Protein AF-A0A6I3A2J7-F1 (afdb_monomer_lite)

Secondary structure (DSSP, 8-state):
-HHHHHHHHHHTT--EEEEEESS--HHHHHHHHHHHHHHHHH-TT-EEEEEE--SSTT-TT-HHHHHHHHHHHHHTT-SEEEE--STTHHHHHHHHHHHT-EEB-SS-TTGGG-SSS--SEEEE--HHHHHHHHHHHHHTTSS-TT------TT---STT-SSEEEESS--HHHHHHHHHHHHHHHTTTTHHHHHHHHHHHH--

Radius of gyration: 16.99 Å; chains: 1; bounding box: 43×40×45 Å

Foldseek 3Di:
DLLLVLQVCVVVVHQEEEEEDAALALVVLLVQLVSPVNNCVSPVPHDYYYDHQHPDPPRLQNLVSSVVVLVVCVVVPHQAYESLGDNNQPVSQVVCVVVVHAYEDNADLCQLVDPVGHHQKYQHHDPVQVVVQQVVCVVVVNDDPPDDDDAFLVAQGTPSGHGGMDGSDDDPVSVVSRVVVSVCRVVCVCVVVSVVSSCVSPVD

Structure (mmCIF, N/CA/C/O backbone):
data_AF-A0A6I3A2J7-F1
#
_entry.id   AF-A0A6I3A2J7-F1
#
loop_
_atom_site.group_PDB
_atom_site.id
_atom_site.type_symbol
_atom_site.label_atom_id
_atom_site.label_alt_id
_atom_site.label_comp_id
_atom_site.label_asym_id
_atom_site.label_entity_id
_atom_site.label_seq_id
_atom_site.pdbx_PDB_ins_code
_atom_site.Cartn_x
_atom_site.Cartn_y
_atom_site.Cartn_z
_atom_site.occupancy
_atom_site.B_iso_or_equiv
_atom_site.auth_seq_id
_atom_site.auth_comp_id
_atom_site.auth_asym_id
_atom_site.auth_atom_id
_atom_site.pdbx_PDB_model_num
ATOM 1 N N . ALA A 1 1 ? 2.437 3.321 2.648 1.00 95.56 1 ALA A N 1
ATOM 2 C CA . ALA A 1 1 ? 1.113 2.665 2.666 1.00 95.56 1 ALA A CA 1
ATOM 3 C C . ALA A 1 1 ? 0.669 2.382 4.098 1.00 95.56 1 ALA A C 1
ATOM 5 O O . ALA A 1 1 ? -0.247 3.048 4.546 1.00 95.56 1 ALA A O 1
ATOM 6 N N . GLY A 1 2 ? 1.375 1.526 4.851 1.00 98.12 2 GLY A N 1
ATOM 7 C CA . GLY A 1 2 ? 0.988 1.168 6.225 1.00 98.12 2 GLY A CA 1
ATOM 8 C C . GLY A 1 2 ? 0.706 2.349 7.155 1.00 98.12 2 GLY A C 1
ATOM 9 O O . GLY A 1 2 ? -0.343 2.388 7.783 1.00 98.12 2 GLY A O 1
ATOM 10 N N . TYR A 1 3 ? 1.585 3.357 7.173 1.00 98.56 3 TYR A N 1
ATOM 11 C CA . TYR A 1 3 ? 1.392 4.555 8.002 1.00 98.56 3 TYR A CA 1
ATOM 12 C C . TYR A 1 3 ? 0.084 5.294 7.683 1.00 98.56 3 TYR A C 1
ATOM 14 O O . TYR A 1 3 ? -0.689 5.598 8.585 1.00 98.56 3 TYR A O 1
ATOM 22 N N . ALA A 1 4 ? -0.216 5.491 6.394 1.00 98.62 4 ALA A N 1
ATOM 23 C CA . ALA A 1 4 ? -1.482 6.068 5.945 1.00 98.62 4 ALA A CA 1
ATOM 24 C C . ALA A 1 4 ? -2.683 5.226 6.401 1.00 98.62 4 ALA A C 1
ATOM 26 O O . ALA A 1 4 ? -3.661 5.771 6.904 1.00 98.62 4 ALA A O 1
ATOM 27 N N . THR A 1 5 ? -2.595 3.897 6.288 1.00 98.81 5 THR A N 1
ATOM 28 C CA . THR A 1 5 ? -3.648 2.991 6.763 1.00 98.81 5 THR A CA 1
ATO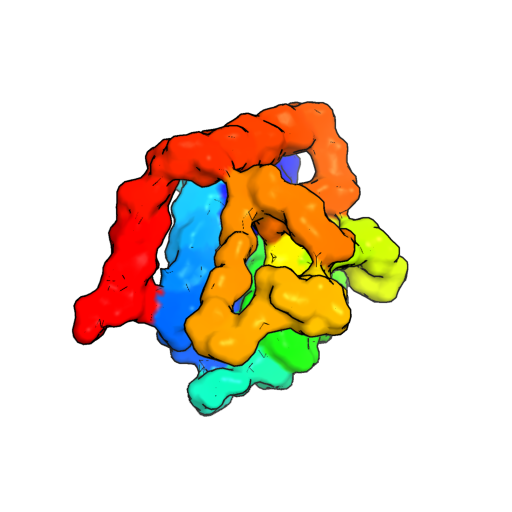M 29 C C . THR A 1 5 ? -3.866 3.113 8.269 1.00 98.81 5 THR A C 1
ATOM 31 O O . THR A 1 5 ? -5.012 3.149 8.702 1.00 98.81 5 THR A O 1
ATOM 34 N N . GLY A 1 6 ? -2.799 3.225 9.065 1.00 98.75 6 GLY A N 1
ATOM 35 C CA . GLY A 1 6 ? -2.908 3.411 10.513 1.00 98.75 6 GLY A CA 1
ATOM 36 C C . GLY A 1 6 ? -3.590 4.723 10.898 1.00 98.75 6 GLY A C 1
ATOM 37 O O . GLY A 1 6 ? -4.424 4.722 11.800 1.00 98.75 6 GLY A O 1
ATOM 38 N N . LEU A 1 7 ? -3.312 5.817 10.179 1.00 98.75 7 LEU A N 1
ATOM 39 C CA . LEU A 1 7 ? -4.019 7.090 10.371 1.00 98.75 7 LEU A CA 1
ATOM 40 C C . LEU A 1 7 ? -5.522 6.950 10.083 1.00 98.75 7 LEU A C 1
ATOM 42 O O . LEU A 1 7 ? -6.341 7.339 10.911 1.00 98.75 7 LEU A O 1
ATOM 46 N N . LEU A 1 8 ? -5.885 6.342 8.949 1.00 98.81 8 LEU A N 1
ATOM 47 C CA . LEU A 1 8 ? -7.290 6.165 8.567 1.00 98.81 8 LEU A CA 1
ATOM 48 C C . LEU A 1 8 ? -8.045 5.215 9.507 1.00 98.81 8 LEU A C 1
ATOM 50 O O . LEU A 1 8 ? -9.186 5.485 9.872 1.00 98.81 8 LEU A O 1
ATOM 54 N N . LEU A 1 9 ? -7.410 4.121 9.935 1.00 98.75 9 LEU A N 1
ATOM 55 C CA . LEU A 1 9 ? -7.987 3.180 10.898 1.00 98.75 9 LEU A CA 1
ATOM 56 C C . LEU A 1 9 ? -8.244 3.841 12.252 1.00 98.75 9 LEU A C 1
ATOM 58 O O . LEU A 1 9 ? -9.327 3.676 12.818 1.00 98.75 9 LEU A O 1
ATOM 62 N N . LYS A 1 10 ? -7.283 4.638 12.732 1.00 98.25 10 LYS A N 1
ATOM 63 C CA . LYS A 1 10 ? -7.414 5.399 13.976 1.00 98.25 10 LYS A CA 1
ATOM 64 C C . LYS A 1 10 ? -8.634 6.320 13.944 1.00 98.25 10 LYS A C 1
ATOM 66 O O . LYS A 1 10 ? -9.408 6.323 14.899 1.00 98.25 10 LYS A O 1
ATOM 71 N N . ASP A 1 11 ? -8.832 7.047 12.848 1.00 97.69 11 ASP A N 1
ATOM 72 C CA . ASP A 1 11 ? -9.983 7.945 12.682 1.00 97.69 11 ASP A CA 1
ATOM 73 C C . ASP A 1 11 ? -11.307 7.176 12.549 1.00 97.69 11 ASP A C 1
ATOM 75 O O . ASP A 1 11 ? -12.347 7.632 13.027 1.00 97.69 11 ASP A O 1
ATOM 79 N N . ALA A 1 12 ? -11.266 5.975 11.966 1.00 97.69 12 ALA A N 1
ATOM 80 C CA . ALA A 1 12 ? -12.407 5.066 11.879 1.00 97.69 12 ALA A CA 1
ATOM 81 C C . ALA A 1 12 ? -12.713 4.321 13.196 1.00 97.69 12 ALA A C 1
ATOM 83 O O . ALA A 1 12 ? -13.695 3.580 13.260 1.00 97.69 12 ALA A O 1
ATOM 84 N N . GLY A 1 13 ? -11.890 4.479 14.240 1.00 98.06 13 GLY A N 1
ATOM 85 C CA . GLY A 1 13 ? -12.035 3.746 15.501 1.00 98.06 13 GLY A CA 1
ATOM 86 C C . GLY A 1 13 ? -11.846 2.231 15.353 1.00 98.06 13 GLY A C 1
ATOM 87 O O . GLY A 1 13 ? -12.428 1.462 16.118 1.00 98.06 13 GLY A O 1
ATOM 88 N N . ASN A 1 14 ? -11.064 1.800 14.361 1.00 98.56 14 ASN A N 1
ATOM 89 C CA . ASN A 1 14 ? -10.725 0.401 14.107 1.00 98.56 14 ASN A CA 1
ATOM 90 C C . ASN A 1 14 ? -9.200 0.223 14.212 1.00 98.56 14 ASN A C 1
ATOM 92 O O . ASN A 1 14 ? -8.442 1.183 14.106 1.00 98.56 14 ASN A O 1
ATOM 96 N N . ASN A 1 15 ? -8.735 -0.999 14.437 1.00 98.62 15 ASN A N 1
ATOM 97 C CA . ASN A 1 15 ? -7.316 -1.319 14.561 1.00 98.62 15 ASN A CA 1
ATOM 98 C C . ASN A 1 15 ? -6.897 -2.550 13.748 1.00 98.62 15 ASN A C 1
ATOM 100 O O . ASN A 1 15 ? -5.771 -3.007 13.894 1.00 98.62 15 ASN A O 1
ATOM 104 N N . LYS A 1 16 ? -7.763 -3.095 12.889 1.00 98.88 16 LYS A N 1
ATOM 105 C CA . LYS A 1 16 ? -7.496 -4.335 12.153 1.00 98.88 16 LYS A CA 1
ATOM 106 C C . LYS A 1 16 ? -7.226 -4.076 10.678 1.00 98.88 16 LYS A C 1
ATOM 108 O O . LYS A 1 16 ? -8.075 -3.512 9.982 1.00 98.88 16 LYS A O 1
ATOM 113 N N . ALA A 1 17 ? -6.087 -4.560 10.192 1.00 98.88 17 ALA A N 1
ATOM 114 C CA . ALA A 1 17 ? -5.715 -4.521 8.784 1.00 98.88 17 ALA A CA 1
ATOM 115 C C . ALA A 1 17 ? -5.336 -5.911 8.261 1.00 98.88 17 ALA A C 1
ATOM 117 O O . ALA A 1 17 ? -4.625 -6.665 8.928 1.00 98.88 17 ALA A O 1
ATOM 118 N N . THR A 1 18 ? -5.748 -6.217 7.033 1.00 98.88 18 THR A N 1
ATOM 119 C CA . THR A 1 18 ? -5.351 -7.445 6.338 1.00 98.88 18 THR A CA 1
ATOM 120 C C . THR A 1 18 ? -4.656 -7.120 5.023 1.00 98.88 18 THR A C 1
ATOM 122 O O . THR A 1 18 ? -5.176 -6.375 4.197 1.00 98.88 18 THR A O 1
ATOM 125 N N . PHE A 1 19 ? -3.487 -7.711 4.811 1.00 98.81 19 PHE A N 1
ATOM 126 C CA . PHE A 1 19 ? -2.761 -7.697 3.550 1.00 98.81 19 PHE A CA 1
ATOM 127 C C . PHE A 1 19 ? -3.075 -8.981 2.783 1.00 98.81 19 PHE A C 1
ATOM 129 O O . PHE A 1 19 ? -2.826 -10.082 3.276 1.00 98.81 19 PHE A O 1
ATOM 136 N N . LEU A 1 20 ? -3.617 -8.847 1.577 1.00 98.69 20 LEU A N 1
ATOM 137 C CA . LEU A 1 20 ? -3.873 -9.969 0.681 1.00 98.69 20 LEU A CA 1
ATOM 138 C C . LEU A 1 20 ? -2.752 -10.023 -0.345 1.00 98.69 20 LEU A C 1
ATOM 140 O O . LEU A 1 20 ? -2.644 -9.135 -1.188 1.00 98.69 20 LEU A O 1
ATOM 144 N N . GLY A 1 21 ? -1.916 -11.049 -0.242 1.00 97.81 21 GLY A N 1
ATOM 145 C CA . GLY A 1 21 ? -0.858 -11.320 -1.206 1.00 97.81 21 GLY A CA 1
ATOM 146 C C . GLY A 1 21 ? -1.136 -12.584 -2.003 1.00 97.81 21 GLY A C 1
ATOM 147 O O . GLY A 1 21 ? -2.060 -13.345 -1.695 1.00 97.81 21 GLY A O 1
ATOM 148 N N . CYS A 1 22 ? -0.329 -12.837 -3.025 1.00 95.38 22 CYS A N 1
ATOM 149 C CA . CYS A 1 22 ? -0.445 -14.065 -3.788 1.00 95.38 22 CYS A CA 1
ATOM 150 C C . CYS A 1 22 ? 0.135 -15.245 -3.014 1.00 95.38 22 CYS A C 1
ATOM 152 O O . CYS A 1 22 ? -0.555 -16.254 -2.880 1.00 95.38 22 CYS A O 1
ATOM 154 N N . CYS A 1 23 ? 1.394 -15.172 -2.554 1.00 94.50 23 CYS A N 1
ATOM 155 C CA . CYS A 1 23 ? 2.171 -16.403 -2.398 1.00 94.50 23 CYS A CA 1
ATOM 156 C C . CYS A 1 23 ? 3.268 -16.410 -1.321 1.00 94.50 23 CYS A C 1
ATOM 158 O O . CYS A 1 23 ? 3.874 -17.467 -1.150 1.00 94.50 23 CYS A O 1
ATOM 160 N N . ASP A 1 24 ? 3.476 -15.316 -0.582 1.00 93.94 24 ASP A N 1
ATOM 161 C CA . ASP A 1 24 ? 4.586 -15.080 0.367 1.00 93.94 24 ASP A CA 1
ATOM 162 C C . ASP A 1 24 ? 5.963 -15.044 -0.322 1.00 93.94 24 ASP A C 1
ATOM 164 O O . ASP A 1 24 ? 6.967 -15.542 0.188 1.00 93.94 24 ASP A O 1
ATOM 168 N N . LEU A 1 25 ? 6.014 -14.457 -1.522 1.00 95.25 25 LEU A N 1
ATOM 169 C CA . LEU A 1 25 ? 7.273 -14.234 -2.237 1.00 95.25 25 LEU A CA 1
ATOM 170 C C . LEU A 1 25 ? 8.131 -13.195 -1.505 1.00 95.25 25 LEU A C 1
ATOM 172 O O . LEU A 1 25 ? 7.613 -12.313 -0.827 1.00 95.25 25 LEU A O 1
ATOM 176 N N . ASN A 1 26 ? 9.451 -13.226 -1.705 1.00 96.50 26 ASN A N 1
ATOM 177 C CA . ASN A 1 26 ? 10.377 -12.330 -0.998 1.00 96.50 26 ASN A CA 1
ATOM 178 C C . ASN A 1 26 ? 9.998 -10.839 -1.107 1.00 96.50 26 ASN A C 1
ATOM 180 O O . ASN A 1 26 ? 10.058 -10.116 -0.117 1.00 96.50 26 ASN A O 1
ATOM 184 N N . PHE A 1 27 ? 9.553 -10.374 -2.278 1.00 93.06 27 PHE A N 1
ATOM 185 C CA . PHE A 1 27 ? 9.112 -8.983 -2.436 1.00 93.06 27 PHE A CA 1
ATOM 186 C C . PHE A 1 27 ? 7.762 -8.701 -1.766 1.00 93.06 27 PHE A C 1
ATOM 188 O O . PHE A 1 27 ? 7.555 -7.596 -1.270 1.00 93.06 27 PHE A O 1
ATOM 195 N N . GLU A 1 28 ? 6.856 -9.684 -1.697 1.00 95.38 28 GLU A N 1
ATOM 196 C CA . GLU A 1 28 ? 5.626 -9.552 -0.911 1.00 95.38 28 GLU A CA 1
ATOM 197 C C . GLU A 1 28 ? 5.964 -9.453 0.572 1.00 95.38 28 GLU A C 1
ATOM 199 O O . GLU A 1 28 ? 5.403 -8.615 1.266 1.00 95.38 28 GLU A O 1
ATOM 204 N N . LYS A 1 29 ? 6.925 -10.256 1.039 1.00 97.31 29 LYS A N 1
ATOM 205 C CA . LYS A 1 29 ? 7.426 -10.240 2.412 1.00 97.31 29 LYS A CA 1
ATOM 206 C C . LYS A 1 29 ? 8.034 -8.915 2.806 1.00 97.31 29 LYS A C 1
ATOM 208 O O . LYS A 1 29 ? 7.665 -8.353 3.834 1.00 97.31 29 LYS A O 1
ATOM 213 N N . GLU A 1 30 ? 8.907 -8.377 1.964 1.00 97.19 30 GLU A N 1
ATOM 214 C CA . GLU A 1 30 ? 9.414 -7.017 2.133 1.00 97.19 30 GLU A CA 1
ATOM 215 C C . GLU A 1 30 ? 8.262 -6.000 2.210 1.00 97.19 30 GLU A C 1
ATOM 217 O O . GLU A 1 30 ? 8.252 -5.145 3.101 1.00 97.19 30 GLU A O 1
ATOM 222 N N . ALA A 1 31 ? 7.262 -6.121 1.330 1.00 96.12 31 ALA A N 1
ATOM 223 C CA . ALA A 1 31 ? 6.124 -5.211 1.278 1.00 96.12 31 ALA A CA 1
ATOM 224 C C . ALA A 1 31 ? 5.220 -5.299 2.518 1.00 96.12 31 ALA A C 1
ATOM 226 O O . ALA A 1 31 ? 4.924 -4.261 3.114 1.00 96.12 31 ALA A O 1
ATOM 227 N N . TYR A 1 32 ? 4.788 -6.493 2.937 1.00 97.88 32 TYR A N 1
ATOM 228 C CA . TYR A 1 32 ? 3.853 -6.644 4.053 1.00 97.88 32 TYR A CA 1
ATOM 229 C C . TYR A 1 32 ? 4.509 -6.368 5.408 1.00 97.88 32 TYR A C 1
ATOM 231 O O . TYR A 1 32 ? 3.860 -5.795 6.279 1.00 97.88 32 TYR A O 1
ATOM 239 N N . LEU A 1 33 ? 5.801 -6.677 5.580 1.00 98.38 33 LEU A N 1
ATOM 240 C CA . LEU A 1 33 ? 6.538 -6.319 6.798 1.00 98.38 33 LEU A CA 1
ATOM 241 C C . LEU A 1 33 ? 6.749 -4.804 6.891 1.00 98.38 33 LEU A C 1
ATOM 243 O O . LEU A 1 33 ? 6.559 -4.210 7.951 1.00 98.38 33 LEU A O 1
ATOM 247 N N . SER A 1 34 ? 7.081 -4.152 5.772 1.00 97.69 34 SER A N 1
ATOM 248 C CA . SER A 1 34 ? 7.194 -2.685 5.721 1.00 97.69 34 SER A CA 1
ATOM 249 C C . SER A 1 34 ? 5.840 -2.008 5.933 1.00 97.69 34 SER A C 1
ATOM 251 O O . SER A 1 34 ? 5.748 -0.948 6.559 1.00 97.69 34 SER A O 1
ATOM 253 N N . PHE A 1 35 ? 4.768 -2.619 5.424 1.00 98.44 35 PHE A N 1
ATOM 254 C CA . PHE A 1 35 ? 3.405 -2.176 5.672 1.00 98.44 35 PHE A CA 1
ATOM 255 C C . PHE A 1 35 ? 3.055 -2.283 7.159 1.00 98.44 35 PHE A C 1
ATOM 257 O O . PHE A 1 35 ? 2.601 -1.296 7.731 1.00 98.44 35 PHE A O 1
ATOM 264 N N . GLU A 1 36 ? 3.312 -3.424 7.797 1.00 98.62 36 GLU A N 1
ATOM 265 C CA . GLU A 1 36 ? 3.066 -3.619 9.228 1.00 98.62 36 GLU A CA 1
ATOM 266 C C . GLU A 1 36 ? 3.860 -2.626 10.088 1.00 98.62 36 GLU A C 1
ATOM 268 O O . GLU A 1 36 ? 3.294 -2.011 10.995 1.00 98.62 36 GLU A O 1
ATOM 273 N N . LEU A 1 37 ? 5.142 -2.408 9.772 1.00 98.44 37 LEU A N 1
ATOM 274 C CA . LEU A 1 37 ? 5.984 -1.419 10.449 1.00 98.44 37 LEU A CA 1
ATOM 275 C C . LEU A 1 37 ? 5.352 -0.021 10.393 1.00 98.44 37 LEU A C 1
ATOM 277 O O . LEU A 1 37 ? 5.181 0.632 11.422 1.00 98.44 37 LEU A O 1
ATOM 281 N N . GLY A 1 38 ? 4.963 0.428 9.195 1.00 98.25 38 GLY A N 1
ATOM 282 C CA . GLY A 1 38 ? 4.320 1.728 9.017 1.00 98.25 38 GLY A CA 1
ATOM 283 C C . GLY A 1 38 ? 2.966 1.819 9.724 1.00 98.25 38 GLY A C 1
ATOM 284 O O . GLY A 1 38 ? 2.680 2.828 10.363 1.00 98.25 38 GLY A O 1
ATOM 285 N N . LEU A 1 39 ? 2.151 0.765 9.635 1.00 98.69 39 LEU A N 1
ATOM 286 C CA . LEU A 1 39 ? 0.847 0.668 10.292 1.00 98.69 39 LEU A CA 1
ATOM 287 C C . LEU A 1 39 ? 0.983 0.871 11.802 1.00 98.69 39 LEU A C 1
ATOM 289 O O . LEU A 1 39 ? 0.319 1.740 12.366 1.00 98.69 39 LEU A O 1
ATOM 293 N N . LYS A 1 40 ? 1.901 0.135 12.434 1.00 98.62 40 LYS A N 1
ATOM 294 C CA . LYS A 1 40 ? 2.144 0.208 13.879 1.00 98.62 40 LYS A CA 1
ATOM 295 C C . LYS A 1 40 ? 2.814 1.507 14.320 1.00 98.62 40 LYS A C 1
ATOM 297 O O . LYS A 1 40 ? 2.621 1.933 15.454 1.00 98.62 40 LYS A O 1
ATOM 302 N N . ALA A 1 41 ? 3.550 2.177 13.435 1.00 98.19 41 ALA A N 1
ATOM 303 C CA . ALA A 1 41 ? 4.095 3.500 13.727 1.00 98.19 41 ALA A CA 1
ATOM 304 C C . ALA A 1 41 ? 3.000 4.582 13.858 1.00 98.19 41 ALA A C 1
ATOM 306 O O . ALA A 1 41 ? 3.156 5.508 14.652 1.00 98.19 41 ALA A O 1
ATOM 307 N N . ALA A 1 42 ? 1.889 4.470 13.119 1.00 98.31 42 ALA A N 1
ATOM 308 C CA . ALA A 1 42 ? 0.741 5.380 13.240 1.00 98.31 42 ALA A CA 1
ATOM 309 C C . ALA A 1 42 ? -0.300 4.910 14.277 1.00 98.31 42 ALA A C 1
ATOM 311 O O . ALA A 1 42 ? -0.945 5.740 14.926 1.00 98.31 42 ALA A O 1
ATOM 312 N N . LEU A 1 43 ? -0.453 3.592 14.438 1.00 98.56 43 LEU A N 1
ATOM 313 C CA . LEU A 1 43 ? -1.431 2.946 15.313 1.00 98.56 43 LEU A CA 1
ATOM 314 C C . LEU A 1 43 ? -0.782 1.759 16.061 1.00 98.56 43 LEU A C 1
ATOM 316 O O . LEU A 1 43 ? -0.811 0.632 15.566 1.00 98.56 43 LEU A O 1
ATOM 320 N N . PRO A 1 44 ? -0.160 1.987 17.236 1.00 98.38 44 PRO A N 1
ATOM 321 C CA . PRO A 1 44 ? 0.671 0.981 17.913 1.00 98.38 44 PRO A CA 1
ATOM 322 C C . PRO A 1 44 ? -0.033 -0.324 18.307 1.00 98.38 44 PRO A C 1
ATOM 324 O O . PRO A 1 44 ? 0.619 -1.363 18.405 1.00 98.38 44 PRO A O 1
ATOM 327 N N . ASP A 1 45 ? -1.343 -0.280 18.541 1.00 98.19 45 ASP A N 1
ATOM 328 C CA . ASP A 1 45 ? -2.192 -1.420 18.898 1.00 98.19 45 ASP A CA 1
ATOM 329 C C . ASP A 1 45 ? -2.869 -2.075 17.681 1.00 98.19 45 ASP A C 1
ATOM 331 O O . ASP A 1 45 ? -3.804 -2.864 17.843 1.00 98.19 45 ASP A O 1
ATOM 335 N N . ALA A 1 46 ? -2.409 -1.765 16.465 1.00 98.62 46 ALA A N 1
ATOM 336 C CA . ALA A 1 46 ? -2.935 -2.368 15.252 1.00 98.62 46 ALA A CA 1
ATOM 337 C C . ALA A 1 46 ? -2.711 -3.892 15.211 1.00 98.62 46 ALA A C 1
ATOM 339 O O . ALA A 1 46 ? -1.588 -4.391 15.354 1.00 98.62 46 ALA A O 1
ATOM 340 N N . GLU A 1 47 ? -3.788 -4.626 14.937 1.00 98.69 47 GLU A N 1
ATOM 341 C CA . GLU A 1 47 ? -3.776 -6.034 14.561 1.00 98.69 47 GLU A CA 1
ATOM 342 C C . GLU A 1 47 ? -3.538 -6.147 13.051 1.00 98.69 47 GLU A C 1
ATOM 344 O O . GLU A 1 47 ? -4.269 -5.575 12.238 1.00 98.69 47 GLU A O 1
ATOM 349 N N . PHE A 1 48 ? -2.518 -6.912 12.672 1.00 98.75 48 PHE A N 1
ATOM 350 C CA . PHE A 1 48 ? -2.127 -7.113 11.284 1.00 98.75 48 PHE A CA 1
ATOM 351 C C . PHE A 1 48 ? -2.178 -8.595 10.912 1.00 98.75 48 PHE A C 1
ATOM 353 O O . PHE A 1 48 ? -1.722 -9.447 11.679 1.00 98.75 48 PHE A O 1
ATOM 360 N N . SER A 1 49 ? -2.695 -8.904 9.724 1.00 98.56 49 SER A N 1
ATOM 361 C CA . SER A 1 49 ? -2.623 -10.243 9.141 1.00 98.56 49 SER A CA 1
ATOM 362 C C . SER A 1 49 ? -2.201 -10.206 7.675 1.00 98.56 49 SER A C 1
ATOM 364 O O . SER A 1 49 ? -2.618 -9.337 6.914 1.00 98.56 49 SER A O 1
ATOM 366 N N . TYR A 1 50 ? -1.398 -11.189 7.272 1.00 98.50 50 TYR A N 1
ATOM 367 C CA . TYR A 1 50 ? -1.131 -11.511 5.872 1.00 98.50 50 TYR A CA 1
ATOM 368 C C . TYR A 1 50 ? -1.910 -12.771 5.496 1.00 98.50 50 TYR A C 1
ATOM 370 O O . TYR A 1 50 ? -1.892 -13.752 6.244 1.00 98.50 50 TYR A O 1
ATOM 378 N N . VAL A 1 51 ? -2.571 -12.763 4.338 1.00 98.31 51 VAL A N 1
ATOM 379 C CA . VAL A 1 51 ? -3.256 -13.940 3.797 1.00 98.31 51 VAL A CA 1
ATOM 380 C C . VAL A 1 51 ? -2.761 -14.217 2.384 1.00 98.31 51 VAL A C 1
ATOM 382 O O . VAL A 1 51 ? -2.845 -13.363 1.501 1.00 98.31 51 VAL A O 1
ATOM 385 N N . LYS A 1 52 ? -2.271 -15.443 2.183 1.00 97.75 52 LYS A N 1
ATOM 386 C CA . LYS A 1 52 ? -1.923 -15.999 0.877 1.00 97.75 52 LYS A CA 1
ATOM 387 C C . LYS A 1 52 ? -3.202 -16.336 0.108 1.00 97.75 52 LYS A C 1
ATOM 389 O O . LYS A 1 52 ? -4.028 -17.090 0.617 1.00 97.75 52 LYS A O 1
ATOM 394 N N . THR A 1 53 ? -3.347 -15.817 -1.107 1.00 98.25 53 THR A N 1
ATOM 395 C CA . THR A 1 53 ? -4.567 -15.984 -1.922 1.00 98.25 53 THR A CA 1
ATOM 396 C C . THR A 1 53 ? -4.358 -16.794 -3.203 1.00 98.25 53 THR A C 1
ATOM 398 O O . THR A 1 53 ? -5.319 -17.338 -3.742 1.00 98.25 53 THR A O 1
ATOM 401 N N . GLY A 1 54 ? -3.124 -16.914 -3.688 1.00 96.88 54 GLY A N 1
ATOM 402 C CA . GLY A 1 54 ? -2.767 -17.633 -4.907 1.00 96.88 54 GLY A CA 1
ATOM 403 C C . GLY A 1 54 ? -2.814 -19.153 -4.742 1.00 96.88 54 GLY A C 1
ATOM 404 O O . GLY A 1 54 ? -2.464 -19.692 -3.688 1.00 96.88 54 GLY A O 1
ATOM 405 N N . SER A 1 55 ? -3.223 -19.854 -5.803 1.00 95.56 55 SER A N 1
ATOM 406 C CA . SER A 1 55 ? -3.267 -21.326 -5.844 1.00 95.56 55 SER A CA 1
ATOM 407 C C . SER A 1 55 ? -1.900 -21.957 -6.135 1.00 95.56 55 SER A C 1
ATOM 409 O O . SER A 1 55 ? -1.673 -23.131 -5.840 1.00 95.56 55 SER A O 1
ATOM 411 N N . TYR A 1 56 ? -0.988 -21.183 -6.720 1.00 92.31 56 TYR A N 1
ATOM 412 C CA . TYR A 1 56 ? 0.395 -21.537 -7.039 1.00 92.31 56 TYR A CA 1
ATOM 413 C C . TYR A 1 56 ? 1.268 -20.274 -6.988 1.00 92.31 56 TYR A C 1
ATOM 415 O O . TYR A 1 56 ? 0.759 -19.169 -6.807 1.00 92.31 56 TYR A O 1
ATOM 423 N N . ASP A 1 57 ? 2.587 -20.421 -7.101 1.00 91.56 57 ASP A N 1
ATOM 424 C CA . ASP A 1 57 ? 3.502 -19.279 -7.031 1.00 91.56 57 ASP A CA 1
ATOM 425 C C . ASP A 1 57 ? 3.249 -18.283 -8.173 1.00 91.56 57 ASP A C 1
ATOM 427 O O . ASP A 1 57 ? 3.054 -18.675 -9.323 1.00 91.56 57 ASP A O 1
ATOM 431 N N . TYR A 1 58 ? 3.294 -16.990 -7.849 1.00 92.81 58 TYR A N 1
ATOM 432 C CA . TYR A 1 58 ? 2.978 -15.863 -8.735 1.00 92.81 58 TYR A CA 1
ATOM 433 C C . TYR A 1 58 ? 1.515 -15.782 -9.218 1.00 92.81 58 TYR A C 1
ATOM 435 O O . TYR A 1 58 ? 1.223 -15.029 -10.146 1.00 92.81 58 TYR A O 1
ATOM 443 N N . ASP A 1 59 ? 0.579 -16.491 -8.583 1.00 96.94 59 ASP A N 1
ATOM 444 C CA . ASP A 1 59 ? -0.856 -16.418 -8.892 1.00 96.94 59 ASP A CA 1
ATOM 445 C C . ASP A 1 59 ? -1.532 -15.180 -8.270 1.00 96.94 59 ASP A C 1
ATOM 447 O O . ASP A 1 59 ? -2.335 -15.267 -7.339 1.00 96.94 59 ASP A O 1
ATOM 451 N N . PHE A 1 60 ? -1.171 -13.997 -8.769 1.00 96.88 60 PHE A N 1
ATOM 452 C CA . PHE A 1 60 ? -1.729 -12.704 -8.347 1.00 96.88 60 PHE A CA 1
ATOM 453 C C . PHE A 1 60 ? -3.168 -12.457 -8.838 1.00 96.88 60 PHE A C 1
ATOM 455 O O . PHE A 1 60 ? -3.787 -11.458 -8.455 1.00 96.88 60 PHE A O 1
ATOM 462 N N . ASP A 1 61 ? -3.698 -13.355 -9.671 1.00 98.06 61 ASP A N 1
ATOM 463 C CA . ASP A 1 61 ? -4.961 -13.185 -10.395 1.00 98.06 61 ASP A CA 1
ATOM 464 C C . ASP A 1 61 ? -6.090 -14.065 -9.829 1.00 98.06 61 ASP A C 1
ATOM 466 O O . ASP A 1 61 ? -7.226 -14.012 -10.318 1.00 98.06 61 ASP A O 1
ATOM 470 N N . ASN A 1 62 ? -5.817 -14.842 -8.771 1.00 98.19 62 ASN A N 1
ATOM 471 C CA . ASN A 1 62 ? -6.791 -15.727 -8.133 1.00 98.19 62 ASN A CA 1
ATOM 472 C C . ASN A 1 62 ? -7.908 -14.966 -7.406 1.00 98.19 62 ASN A C 1
ATOM 474 O O . ASN A 1 62 ? -7.939 -14.840 -6.181 1.00 98.19 62 ASN A O 1
ATOM 478 N N . THR A 1 63 ? -8.884 -14.502 -8.178 1.00 98.31 63 THR A N 1
ATOM 479 C CA . THR A 1 63 ? -10.030 -13.739 -7.675 1.00 98.31 63 THR A CA 1
ATOM 480 C C . THR A 1 63 ? -10.867 -14.553 -6.686 1.00 98.31 63 THR A C 1
ATOM 482 O O . THR A 1 63 ? -11.376 -13.997 -5.715 1.00 98.31 63 THR A O 1
ATOM 485 N N . ALA A 1 64 ? -10.989 -15.870 -6.885 1.00 98.19 64 ALA A N 1
ATOM 486 C CA . ALA A 1 64 ? -11.743 -16.738 -5.982 1.00 98.19 64 ALA A CA 1
ATOM 487 C C . ALA A 1 64 ? -11.074 -16.827 -4.602 1.00 98.19 64 ALA A C 1
ATOM 489 O O . ALA A 1 64 ? -11.723 -16.547 -3.593 1.00 98.19 64 ALA A O 1
ATOM 490 N N . GLY A 1 65 ? -9.770 -17.130 -4.565 1.00 98.12 65 GLY A N 1
ATOM 491 C CA . GLY A 1 65 ? -9.001 -17.186 -3.318 1.00 98.12 65 GLY A CA 1
ATOM 492 C C . GLY A 1 65 ? -8.943 -15.834 -2.606 1.00 98.12 65 GLY A C 1
ATOM 493 O O . GLY A 1 65 ? -9.145 -15.755 -1.394 1.00 98.12 65 GLY A O 1
ATOM 494 N N . ALA A 1 66 ? -8.759 -14.747 -3.358 1.00 98.62 6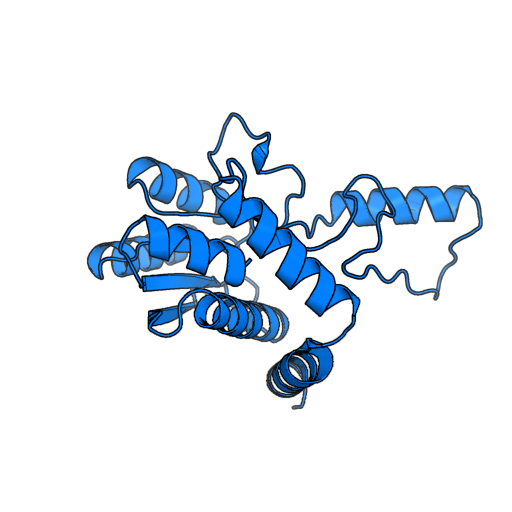6 ALA A N 1
ATOM 495 C CA . ALA A 1 66 ? -8.772 -13.399 -2.799 1.00 98.62 66 ALA A CA 1
ATOM 496 C C . ALA A 1 66 ? -10.145 -13.018 -2.219 1.00 98.62 66 ALA A C 1
ATOM 498 O O . ALA A 1 66 ? -10.214 -12.404 -1.155 1.00 98.62 66 ALA A O 1
ATOM 499 N N . THR A 1 67 ? -11.241 -13.419 -2.871 1.00 98.75 67 THR A N 1
ATOM 500 C CA . THR A 1 67 ? -12.609 -13.159 -2.393 1.00 98.75 67 THR A CA 1
ATOM 501 C C . THR A 1 67 ? -12.909 -13.932 -1.111 1.00 98.75 67 THR A C 1
ATOM 503 O O . THR A 1 67 ? -13.523 -13.392 -0.190 1.00 98.75 67 THR A O 1
ATOM 506 N N . GLU A 1 68 ? -12.472 -15.189 -1.018 1.00 98.56 68 GLU A N 1
ATOM 507 C CA . GLU A 1 68 ? -12.600 -15.986 0.205 1.00 98.56 68 GLU A CA 1
ATOM 508 C C . GLU A 1 68 ? -11.834 -15.339 1.368 1.00 98.56 68 GLU A C 1
ATOM 510 O O . GLU A 1 68 ? -12.412 -15.097 2.432 1.00 98.56 68 GLU A O 1
ATOM 515 N N . ALA A 1 69 ? -10.570 -14.973 1.137 1.00 98.62 69 ALA A N 1
ATOM 516 C CA . ALA A 1 69 ? -9.731 -14.304 2.128 1.00 98.62 69 ALA A CA 1
ATOM 517 C C . ALA A 1 69 ? -10.320 -12.959 2.581 1.00 98.62 69 ALA A C 1
ATOM 519 O O . ALA A 1 69 ? -10.366 -12.669 3.779 1.00 98.62 69 ALA A O 1
ATOM 520 N N . TYR A 1 70 ? -10.829 -12.161 1.639 1.00 98.81 70 TYR A N 1
ATOM 521 C CA . TYR A 1 70 ? -11.510 -10.904 1.931 1.00 98.81 70 TYR A CA 1
ATOM 522 C C . TYR A 1 70 ? -12.739 -11.115 2.824 1.00 98.81 70 TYR A C 1
ATOM 524 O O . TYR A 1 70 ? -12.891 -10.443 3.845 1.00 98.81 70 TYR A O 1
ATOM 532 N N . ASN A 1 71 ? -13.604 -12.075 2.487 1.00 98.75 71 ASN A N 1
ATOM 533 C CA . ASN A 1 71 ? -14.809 -12.352 3.270 1.00 98.75 71 ASN A CA 1
ATOM 534 C C . ASN A 1 71 ? -14.479 -12.839 4.686 1.00 98.75 71 ASN A C 1
ATOM 536 O O . ASN A 1 71 ? -15.164 -12.454 5.637 1.00 98.75 71 ASN A O 1
ATOM 540 N N . ALA A 1 72 ? -13.418 -13.633 4.844 1.00 98.69 72 ALA A N 1
ATOM 541 C CA . ALA A 1 72 ? -12.926 -14.043 6.155 1.00 98.69 72 ALA A CA 1
ATOM 542 C C . ALA A 1 72 ? -12.412 -12.845 6.975 1.00 98.69 72 ALA A C 1
ATOM 544 O O . ALA A 1 72 ? -12.774 -12.702 8.144 1.00 98.69 72 ALA A O 1
ATOM 545 N N . ALA A 1 73 ? -11.634 -11.946 6.361 1.00 98.56 73 ALA A N 1
ATOM 546 C CA . ALA A 1 73 ? -11.154 -10.725 7.011 1.00 98.56 73 ALA A CA 1
ATOM 547 C C . ALA A 1 73 ? -12.315 -9.803 7.424 1.00 98.56 73 ALA A C 1
ATOM 549 O O . ALA A 1 73 ? -12.363 -9.324 8.561 1.00 98.56 73 ALA A O 1
ATOM 550 N N . LYS A 1 74 ? -13.309 -9.624 6.545 1.00 98.62 74 LYS A N 1
ATOM 551 C CA . LYS A 1 74 ? -14.537 -8.881 6.850 1.00 98.62 74 LYS A CA 1
ATOM 552 C C . LYS A 1 74 ? -15.288 -9.487 8.032 1.00 98.62 74 LYS A C 1
ATOM 554 O O . LYS A 1 74 ? -15.651 -8.765 8.957 1.00 98.62 74 LYS A O 1
ATOM 559 N N . ALA A 1 75 ? -15.483 -10.805 8.043 1.00 98.56 75 ALA A N 1
ATOM 560 C CA . ALA A 1 75 ? -16.136 -11.498 9.154 1.00 98.56 75 ALA A CA 1
ATOM 561 C C . ALA A 1 75 ? -15.371 -11.344 10.485 1.00 98.56 75 ALA A C 1
ATOM 563 O O . ALA A 1 75 ? -15.989 -11.349 11.549 1.00 98.56 75 ALA A O 1
ATOM 564 N N . ALA A 1 76 ? -14.048 -11.157 10.435 1.00 98.12 76 ALA A N 1
ATOM 565 C CA . ALA A 1 76 ? -13.199 -10.872 11.594 1.00 98.12 76 ALA A CA 1
ATOM 566 C C . ALA A 1 76 ? -13.192 -9.387 12.033 1.00 98.12 76 ALA A C 1
ATOM 568 O O . ALA A 1 76 ? -12.542 -9.044 13.031 1.00 98.12 76 ALA A O 1
ATOM 569 N N . GLY A 1 77 ? -13.921 -8.519 11.320 1.00 98.38 77 GLY A N 1
ATOM 570 C CA . GLY A 1 77 ? -14.080 -7.097 11.634 1.00 98.38 77 GLY A CA 1
ATOM 571 C C . GLY A 1 77 ? -12.956 -6.201 11.114 1.00 98.38 77 GLY A C 1
ATOM 572 O O . GLY A 1 77 ? -12.667 -5.178 11.738 1.00 98.38 77 GLY A O 1
ATOM 573 N N . VAL A 1 78 ? -12.293 -6.585 10.016 1.00 98.75 78 VAL A N 1
ATOM 574 C CA . VAL A 1 78 ? -11.218 -5.779 9.421 1.00 98.75 78 VAL A CA 1
ATOM 575 C C . VAL A 1 78 ? -11.711 -4.371 9.061 1.00 98.75 78 VAL A C 1
ATOM 577 O O . VAL A 1 78 ? -12.800 -4.211 8.511 1.00 98.75 78 VAL A O 1
ATOM 580 N N . GLY A 1 79 ? -10.917 -3.347 9.377 1.00 98.69 79 GLY A N 1
ATOM 581 C CA . GLY A 1 79 ? -11.197 -1.964 8.982 1.00 98.69 79 GLY A CA 1
ATOM 582 C C . GLY A 1 79 ? -10.504 -1.558 7.682 1.00 98.69 79 GLY A C 1
ATOM 583 O O . GLY A 1 79 ? -10.967 -0.644 7.005 1.00 98.69 79 GLY A O 1
ATOM 584 N N . ALA A 1 80 ? -9.414 -2.243 7.320 1.00 98.88 80 ALA A N 1
ATOM 585 C CA . ALA A 1 80 ? -8.657 -1.982 6.102 1.00 98.88 80 ALA A CA 1
ATOM 586 C C . ALA A 1 80 ? -8.162 -3.267 5.431 1.00 98.88 80 ALA A C 1
ATOM 588 O O . ALA A 1 80 ? -7.616 -4.154 6.089 1.00 98.88 80 ALA A O 1
ATOM 589 N N . VAL A 1 81 ? -8.272 -3.338 4.108 1.00 98.81 81 VAL A N 1
ATOM 590 C CA . VAL A 1 81 ? -7.685 -4.414 3.307 1.00 98.81 81 VAL A CA 1
ATOM 591 C C . VAL A 1 81 ? -6.721 -3.815 2.295 1.00 98.81 81 VAL A C 1
ATOM 593 O O . VAL A 1 81 ? -7.097 -2.933 1.530 1.00 98.81 81 VAL A O 1
ATOM 596 N N . TYR A 1 82 ? -5.486 -4.314 2.269 1.00 98.69 82 TYR A N 1
ATOM 597 C CA . TYR A 1 82 ? -4.537 -4.037 1.197 1.00 98.69 82 TYR A CA 1
ATOM 598 C C . TYR A 1 82 ? -4.514 -5.217 0.213 1.00 98.69 82 TYR A C 1
ATOM 600 O O . TYR A 1 82 ? -3.844 -6.217 0.482 1.00 98.69 82 TYR A O 1
ATOM 608 N N . PRO A 1 83 ? -5.227 -5.128 -0.924 1.00 98.06 83 PRO A N 1
ATOM 609 C CA . PRO A 1 83 ? -5.098 -6.093 -2.010 1.00 98.06 83 PRO A CA 1
ATOM 610 C C . PRO A 1 83 ? -3.801 -5.854 -2.798 1.00 98.06 83 PRO A C 1
ATOM 612 O O . PRO A 1 83 ? -3.777 -5.086 -3.755 1.00 98.06 83 PRO A O 1
ATOM 615 N N . TYR A 1 84 ? -2.706 -6.513 -2.423 1.00 97.44 84 TYR A N 1
ATOM 616 C CA . TYR A 1 84 ? -1.458 -6.490 -3.193 1.00 97.44 84 TYR A CA 1
ATOM 617 C C . TYR A 1 84 ? -1.495 -7.576 -4.275 1.00 97.44 84 TYR A C 1
ATOM 619 O O . TYR A 1 84 ? -0.830 -8.611 -4.194 1.00 97.44 84 TYR A O 1
ATOM 627 N N . LEU A 1 85 ? -2.371 -7.352 -5.253 1.00 97.25 85 LEU A N 1
ATOM 628 C CA . LEU A 1 85 ? -2.792 -8.330 -6.252 1.00 97.25 85 LEU A CA 1
ATOM 629 C C . LEU A 1 85 ? -2.705 -7.757 -7.673 1.00 97.25 85 LEU A C 1
ATOM 631 O O . LEU A 1 85 ? -2.567 -6.549 -7.864 1.00 97.25 85 LEU A O 1
ATOM 635 N N . GLY A 1 86 ? -2.775 -8.649 -8.660 1.00 94.81 86 GLY A N 1
ATOM 636 C CA . GLY A 1 86 ? -2.795 -8.335 -10.087 1.00 94.81 86 GLY A CA 1
ATOM 637 C C . GLY A 1 86 ? -4.234 -8.204 -10.574 1.00 94.81 86 GLY A C 1
ATOM 638 O O . GLY A 1 86 ? -4.973 -7.330 -10.132 1.00 94.81 86 GLY A O 1
ATOM 639 N N . GLY A 1 87 ? -4.673 -9.114 -11.437 1.00 94.44 87 GLY A N 1
ATOM 640 C CA . GLY A 1 87 ? -6.043 -9.190 -11.947 1.00 94.44 87 GLY A CA 1
ATOM 641 C C . GLY A 1 87 ? -7.110 -9.396 -10.867 1.00 94.44 87 GLY A C 1
ATOM 642 O O . GLY A 1 87 ? -8.266 -9.043 -11.084 1.00 94.44 87 GLY A O 1
ATOM 643 N N . ALA A 1 88 ? -6.741 -9.897 -9.683 1.00 97.88 88 ALA A N 1
ATOM 644 C CA . ALA A 1 88 ? -7.654 -9.992 -8.544 1.00 97.88 88 ALA A CA 1
ATOM 645 C C . ALA A 1 88 ? -7.817 -8.668 -7.766 1.00 97.88 88 ALA A C 1
ATOM 647 O O . ALA A 1 88 ? -8.679 -8.594 -6.893 1.00 97.88 88 ALA A O 1
ATOM 648 N N . LEU A 1 89 ? -7.038 -7.619 -8.066 1.00 97.62 89 LEU A N 1
ATOM 649 C CA . LEU A 1 89 ? -7.092 -6.327 -7.370 1.00 97.62 89 LEU A CA 1
ATOM 650 C C . LEU A 1 89 ? -8.483 -5.686 -7.433 1.00 97.62 89 LEU A C 1
ATOM 652 O O . LEU A 1 89 ? -9.095 -5.421 -6.398 1.00 97.62 89 LEU A O 1
ATOM 656 N N . GLU A 1 90 ? -8.976 -5.421 -8.644 1.00 97.25 90 GLU A N 1
ATOM 657 C CA . GLU A 1 90 ? -10.198 -4.639 -8.843 1.00 97.25 90 GLU A CA 1
ATOM 658 C C . GLU A 1 90 ? -11.438 -5.289 -8.213 1.00 97.25 90 GLU A C 1
ATOM 660 O O . GLU A 1 90 ? -12.159 -4.581 -7.507 1.00 97.25 90 GLU A O 1
ATOM 665 N N . PRO A 1 91 ? -11.680 -6.612 -8.355 1.00 98.12 91 PRO A N 1
ATOM 666 C CA . PRO A 1 91 ? -12.783 -7.270 -7.658 1.00 98.12 91 PRO A CA 1
ATOM 667 C C . PRO A 1 91 ? -12.754 -7.067 -6.138 1.00 98.12 91 PRO A C 1
ATOM 669 O O . PRO A 1 91 ? -13.793 -6.823 -5.526 1.00 98.12 91 PRO A O 1
ATOM 672 N N . ILE A 1 92 ? -11.574 -7.116 -5.509 1.00 98.69 92 ILE A N 1
ATOM 673 C CA . ILE A 1 92 ? -11.463 -6.912 -4.058 1.00 98.69 92 ILE A CA 1
ATOM 674 C C . ILE A 1 92 ? -11.680 -5.450 -3.675 1.00 98.69 92 ILE A C 1
ATOM 676 O O . ILE A 1 92 ? -12.323 -5.173 -2.662 1.00 98.69 92 ILE A O 1
ATOM 680 N N . VAL A 1 93 ? -11.205 -4.505 -4.487 1.00 98.56 93 VAL A N 1
ATOM 681 C CA . VAL A 1 93 ? -11.484 -3.076 -4.284 1.00 98.56 93 VAL A CA 1
ATOM 682 C C . VAL A 1 93 ? -12.986 -2.799 -4.388 1.00 98.56 93 VAL A C 1
ATOM 684 O O . VAL A 1 93 ? -13.525 -2.078 -3.552 1.00 98.56 93 VAL A O 1
ATOM 687 N N . GLN A 1 94 ? -13.691 -3.422 -5.338 1.00 98.44 94 GLN A N 1
ATOM 688 C CA . GLN A 1 94 ? -15.150 -3.309 -5.460 1.00 98.44 94 GLN A CA 1
ATOM 689 C C . GLN A 1 94 ? -15.875 -3.821 -4.211 1.00 98.44 94 GLN A C 1
ATOM 691 O O . GLN A 1 94 ? -16.790 -3.155 -3.722 1.00 98.44 94 GLN A O 1
ATOM 696 N N . LEU A 1 95 ? -15.452 -4.967 -3.664 1.00 98.69 95 LEU A N 1
ATOM 697 C CA . LEU A 1 95 ? -15.998 -5.486 -2.407 1.00 98.69 95 LEU A CA 1
ATOM 698 C C . LEU A 1 95 ? -15.729 -4.521 -1.244 1.00 98.69 95 LEU A C 1
ATOM 700 O O . LEU A 1 95 ? -16.662 -4.136 -0.542 1.00 98.69 95 LEU A O 1
ATOM 704 N N . ALA A 1 96 ? -14.490 -4.042 -1.101 1.00 98.69 96 ALA A N 1
ATOM 705 C CA . ALA A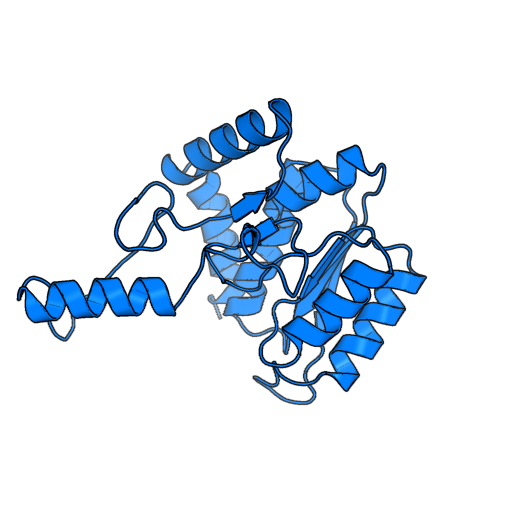 1 96 ? -14.120 -3.064 -0.078 1.00 98.69 96 ALA A CA 1
ATOM 706 C C . ALA A 1 96 ? -14.941 -1.771 -0.170 1.00 98.69 96 ALA A C 1
ATOM 708 O O . ALA A 1 96 ? -15.434 -1.284 0.845 1.00 98.69 96 ALA A O 1
ATOM 709 N N . ASN A 1 97 ? -15.168 -1.256 -1.381 1.00 98.56 97 ASN A N 1
ATOM 710 C CA . ASN A 1 97 ? -16.015 -0.088 -1.621 1.00 98.56 97 ASN A CA 1
ATOM 711 C C . ASN A 1 97 ? -17.475 -0.328 -1.222 1.00 98.56 97 ASN A C 1
ATOM 713 O O . ASN A 1 97 ? -18.101 0.568 -0.655 1.00 98.56 97 ASN A O 1
ATOM 717 N N . ALA A 1 98 ? -18.018 -1.514 -1.511 1.00 98.31 98 ALA A N 1
ATOM 718 C CA . ALA A 1 98 ? -19.386 -1.875 -1.147 1.00 98.31 98 ALA A CA 1
ATOM 719 C C . ALA A 1 98 ? -19.567 -2.025 0.372 1.00 98.31 98 ALA A C 1
ATOM 721 O O . ALA A 1 98 ? -20.612 -1.653 0.906 1.00 98.31 9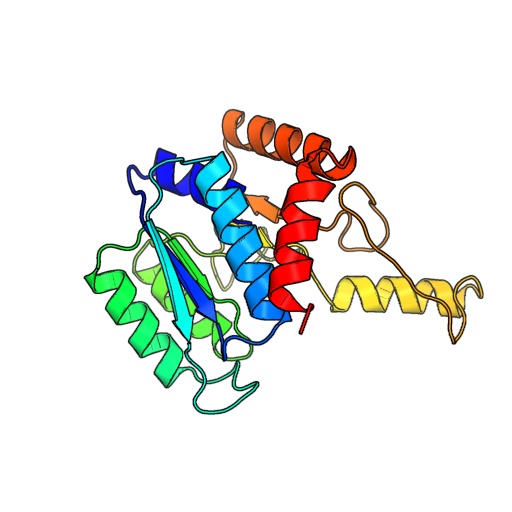8 ALA A O 1
ATOM 722 N N . ASP A 1 99 ? -18.548 -2.539 1.060 1.00 98.44 99 ASP A N 1
ATOM 723 C CA . ASP A 1 99 ? -18.567 -2.784 2.504 1.00 98.44 99 ASP A CA 1
ATOM 724 C C . ASP A 1 99 ? -18.058 -1.586 3.338 1.00 98.44 99 ASP A C 1
ATOM 726 O O . ASP A 1 99 ? -18.109 -1.628 4.567 1.00 98.44 99 ASP A O 1
ATOM 730 N N . GLY A 1 100 ? -17.579 -0.512 2.698 1.00 98.00 100 GLY A N 1
ATOM 731 C CA . GLY A 1 100 ? -17.025 0.662 3.385 1.00 98.00 100 GLY A CA 1
ATOM 732 C C . GLY A 1 100 ? -15.708 0.384 4.119 1.00 98.00 100 GLY A C 1
ATOM 733 O O . GLY A 1 100 ? -15.416 1.030 5.123 1.00 98.00 100 GLY A O 1
ATOM 734 N N . ILE A 1 101 ? -14.934 -0.594 3.644 1.00 98.81 101 ILE A N 1
ATOM 735 C CA . ILE A 1 101 ? -13.630 -0.976 4.193 1.00 98.81 101 ILE A CA 1
ATOM 736 C C . ILE A 1 101 ? -12.533 -0.187 3.478 1.00 98.81 101 ILE A C 1
ATOM 738 O O . ILE A 1 101 ? -12.521 -0.117 2.248 1.00 98.81 101 ILE A O 1
ATOM 742 N N . ILE A 1 102 ? -11.588 0.356 4.253 1.00 98.88 102 ILE A N 1
ATOM 743 C CA . ILE A 1 102 ? -10.463 1.138 3.730 1.00 98.88 102 ILE A CA 1
ATOM 744 C C . ILE A 1 102 ? -9.648 0.273 2.764 1.00 98.88 102 ILE A C 1
ATOM 746 O O . ILE A 1 102 ? -9.246 -0.842 3.108 1.00 98.88 102 ILE A O 1
ATOM 750 N N . THR A 1 103 ? -9.364 0.790 1.572 1.00 98.56 103 THR A N 1
ATOM 751 C CA . THR A 1 103 ? -8.597 0.074 0.546 1.00 98.56 103 THR A CA 1
ATOM 752 C C . THR A 1 103 ? -7.617 0.977 -0.194 1.00 98.56 103 THR A C 1
ATOM 754 O O . THR A 1 103 ? -7.640 2.206 -0.088 1.00 98.56 103 THR A O 1
ATOM 757 N N . MET A 1 104 ? -6.695 0.358 -0.926 1.00 98.25 104 MET A N 1
ATOM 758 C CA . MET A 1 104 ? -5.589 1.047 -1.580 1.00 98.25 104 MET A CA 1
ATOM 759 C C . MET A 1 104 ? -5.158 0.369 -2.872 1.00 98.25 104 MET A C 1
ATOM 761 O O . MET A 1 104 ? -5.392 -0.823 -3.066 1.00 98.25 104 MET A O 1
ATOM 765 N N . SER A 1 105 ? -4.537 1.142 -3.764 1.00 96.69 105 SER A N 1
ATOM 766 C CA . SER A 1 105 ? -3.989 0.598 -5.006 1.00 96.69 105 SER A CA 1
ATOM 767 C C . SER A 1 105 ? -2.761 -0.277 -4.739 1.00 96.69 105 SER A C 1
ATOM 769 O O . SER A 1 105 ? -2.036 -0.064 -3.771 1.00 96.69 105 SER A O 1
ATOM 771 N N . ALA A 1 106 ? -2.486 -1.233 -5.630 1.00 93.31 106 ALA A N 1
ATOM 772 C CA . ALA A 1 106 ? -1.265 -2.046 -5.579 1.00 93.31 106 ALA A CA 1
ATOM 773 C C . ALA A 1 106 ? -0.020 -1.336 -6.153 1.00 93.31 106 ALA A C 1
ATOM 775 O O . ALA A 1 106 ? 1.088 -1.858 -6.053 1.00 93.31 106 ALA A O 1
ATOM 776 N N . GLY A 1 107 ? -0.181 -0.150 -6.753 1.00 91.50 107 GLY A N 1
ATOM 777 C CA . GLY A 1 107 ? 0.937 0.573 -7.367 1.00 91.50 107 GLY A CA 1
ATOM 778 C C . GLY A 1 107 ? 0.571 1.771 -8.245 1.00 91.50 107 GLY A C 1
ATOM 779 O O . GLY A 1 107 ? 1.454 2.557 -8.568 1.00 91.50 107 GLY A O 1
ATOM 780 N N . SER A 1 108 ? -0.701 1.964 -8.614 1.00 91.25 108 SER A N 1
ATOM 781 C CA . SER A 1 108 ? -1.071 3.113 -9.450 1.00 91.25 108 SER A CA 1
ATOM 782 C C . SER A 1 108 ? -0.853 4.443 -8.724 1.00 91.25 108 SER A C 1
ATOM 784 O O . SER A 1 108 ? -1.442 4.684 -7.661 1.00 91.25 108 SER A O 1
ATOM 786 N N . SER A 1 109 ? -0.074 5.332 -9.349 1.00 88.94 109 SER A N 1
ATOM 787 C CA . SER A 1 109 ? 0.210 6.686 -8.854 1.00 88.94 109 SER A CA 1
ATOM 788 C C . SER A 1 109 ? -0.995 7.629 -8.934 1.00 88.94 109 SER A C 1
ATOM 790 O O . SER A 1 109 ? -1.031 8.636 -8.226 1.00 88.94 109 SER A O 1
ATOM 792 N N . LYS A 1 110 ? -1.997 7.275 -9.746 1.00 91.44 110 LYS A N 1
ATOM 793 C CA . LYS A 1 110 ? -3.207 8.066 -10.026 1.00 91.44 110 LYS A CA 1
ATOM 794 C C . LYS A 1 110 ? -4.469 7.471 -9.414 1.00 91.44 110 LYS A C 1
ATOM 796 O O . LYS A 1 110 ? -5.572 7.872 -9.767 1.00 91.44 110 LYS A O 1
ATOM 801 N N . ALA A 1 111 ? -4.342 6.515 -8.494 1.00 94.62 111 ALA A N 1
ATOM 802 C CA . ALA A 1 111 ? -5.505 5.816 -7.948 1.00 94.62 111 ALA A CA 1
ATOM 803 C C . ALA A 1 111 ? -6.537 6.763 -7.302 1.00 94.62 111 ALA A C 1
ATOM 805 O O . ALA A 1 111 ? -7.734 6.519 -7.408 1.00 94.62 111 ALA A O 1
ATOM 806 N N . CYS A 1 112 ? -6.094 7.879 -6.714 1.00 95.44 112 CYS A N 1
ATOM 807 C CA . CYS A 1 112 ? -6.984 8.894 -6.140 1.00 95.44 112 CYS A CA 1
ATOM 808 C C . CYS A 1 112 ? -7.817 9.669 -7.175 1.00 95.44 112 CYS A C 1
ATOM 810 O O . CYS A 1 112 ? -8.803 10.300 -6.809 1.00 95.44 112 CYS A O 1
ATOM 812 N N . GLU A 1 113 ? -7.428 9.634 -8.450 1.00 94.38 113 GLU A N 1
ATOM 813 C CA . GLU A 1 113 ? -8.146 10.270 -9.561 1.00 94.38 113 GLU A CA 1
ATOM 814 C C . GLU A 1 113 ? -9.176 9.322 -10.198 1.00 94.38 113 GLU A C 1
ATOM 816 O O . GLU A 1 113 ? -9.938 9.738 -11.072 1.00 94.38 113 GLU A O 1
ATOM 821 N N . SER A 1 114 ? -9.198 8.047 -9.790 1.00 92.88 114 SER A N 1
ATOM 822 C CA . SER A 1 114 ? -10.088 7.047 -10.376 1.00 92.88 114 SER A CA 1
ATOM 823 C C . SER A 1 114 ? -11.556 7.366 -10.098 1.00 92.88 114 SER A C 1
ATOM 825 O O . SER A 1 114 ? -11.952 7.661 -8.970 1.00 92.88 114 SER A O 1
ATOM 827 N N . THR A 1 115 ? -12.380 7.276 -11.143 1.00 90.69 115 THR A N 1
ATOM 828 C CA . THR A 1 115 ? -13.841 7.414 -11.051 1.00 90.69 115 THR A CA 1
ATOM 829 C C . THR A 1 115 ? -14.564 6.073 -11.000 1.00 90.69 115 THR A C 1
ATOM 831 O O . THR A 1 115 ? -15.726 6.030 -10.600 1.00 90.69 115 THR A O 1
ATOM 834 N N . ASP A 1 116 ? -13.888 4.993 -11.397 1.00 90.56 116 ASP A N 1
ATOM 835 C CA . ASP A 1 116 ? -14.482 3.657 -11.514 1.00 90.56 116 ASP A CA 1
ATOM 836 C C . ASP A 1 116 ? -14.376 2.876 -10.201 1.00 90.56 116 ASP A C 1
ATOM 838 O O . ASP A 1 116 ? -15.291 2.144 -9.824 1.00 90.56 116 ASP A O 1
ATOM 842 N N . LEU A 1 117 ? -13.269 3.069 -9.480 1.00 95.19 117 LEU A N 1
ATOM 843 C CA . LEU A 1 117 ? -12.989 2.452 -8.188 1.00 95.19 117 LEU A CA 1
ATOM 844 C C . LEU A 1 117 ? -12.567 3.525 -7.196 1.00 95.19 117 LEU A C 1
ATOM 846 O O . LEU A 1 117 ? -11.771 4.404 -7.523 1.00 95.19 117 LEU A O 1
ATOM 850 N N . LYS A 1 118 ? -13.072 3.435 -5.968 1.00 97.12 118 LYS A N 1
ATOM 851 C CA . LYS A 1 118 ? -12.691 4.353 -4.899 1.00 97.12 118 LYS A CA 1
ATOM 852 C C . LYS A 1 118 ? -11.517 3.773 -4.129 1.00 97.12 118 LYS A C 1
ATOM 854 O O . LYS A 1 118 ? -11.592 2.665 -3.608 1.00 97.12 118 LYS A O 1
ATOM 859 N N . TYR A 1 119 ? -10.455 4.553 -4.030 1.00 98.19 119 TYR A N 1
ATOM 860 C CA . TYR A 1 119 ? -9.299 4.239 -3.206 1.00 98.19 119 TYR A CA 1
ATOM 861 C C . TYR A 1 119 ? -9.186 5.274 -2.095 1.00 98.19 119 TYR A C 1
ATOM 863 O O . TYR A 1 119 ? -9.360 6.469 -2.338 1.00 98.19 119 TYR A O 1
ATOM 871 N N . ASP A 1 120 ? -8.863 4.824 -0.888 1.00 98.44 120 ASP A N 1
ATOM 872 C CA . ASP A 1 120 ? -8.571 5.722 0.231 1.00 98.44 120 ASP A CA 1
ATOM 873 C C . ASP A 1 120 ? -7.095 6.127 0.235 1.00 98.44 120 ASP A C 1
ATOM 875 O O . ASP A 1 120 ? -6.732 7.205 0.710 1.00 98.44 120 ASP A O 1
ATOM 879 N N . ILE A 1 121 ? -6.236 5.263 -0.318 1.00 98.44 121 ILE A N 1
ATOM 880 C CA . ILE A 1 121 ? -4.793 5.468 -0.421 1.00 98.44 121 ILE A CA 1
ATOM 881 C C . ILE A 1 121 ? -4.322 5.083 -1.830 1.00 98.44 121 ILE A C 1
ATOM 883 O O . ILE A 1 121 ? -4.587 3.978 -2.308 1.00 98.44 121 ILE A O 1
ATOM 887 N N . ALA A 1 122 ? -3.548 5.956 -2.473 1.00 96.62 122 ALA A N 1
ATOM 888 C CA . ALA A 1 122 ? -2.768 5.593 -3.654 1.00 96.62 122 ALA A CA 1
ATOM 889 C C . ALA A 1 122 ? -1.357 5.183 -3.229 1.00 96.62 122 ALA A C 1
ATOM 891 O O . ALA A 1 122 ? -0.613 5.982 -2.652 1.00 96.62 122 ALA A O 1
ATOM 892 N N . VAL A 1 123 ? -0.976 3.940 -3.522 1.00 95.50 123 VAL A N 1
ATOM 893 C CA . VAL A 1 123 ? 0.411 3.483 -3.403 1.00 95.50 123 VAL A CA 1
ATOM 894 C C . VAL A 1 123 ? 1.128 3.854 -4.693 1.00 95.50 123 VAL A C 1
ATOM 896 O O . VAL A 1 123 ? 0.815 3.332 -5.756 1.00 95.50 123 VAL A O 1
ATOM 899 N N . LYS A 1 124 ? 2.082 4.780 -4.603 1.00 92.44 124 LYS A N 1
ATOM 900 C CA . LYS A 1 124 ? 2.823 5.329 -5.739 1.00 92.44 124 LYS A CA 1
ATOM 901 C C . LYS A 1 124 ? 4.026 4.439 -6.043 1.00 92.44 124 LYS A C 1
ATOM 903 O O . LYS A 1 124 ? 5.140 4.706 -5.587 1.00 92.44 124 LYS A O 1
ATOM 908 N N . PHE A 1 125 ? 3.770 3.357 -6.770 1.00 88.69 125 PHE A N 1
ATOM 909 C CA . PHE A 1 125 ? 4.770 2.426 -7.291 1.00 88.69 125 PHE A CA 1
ATOM 910 C C . PHE A 1 125 ? 4.356 1.989 -8.703 1.00 88.69 125 PHE A C 1
ATOM 912 O O . PHE A 1 125 ? 4.057 0.825 -8.963 1.00 88.69 125 PHE A O 1
ATOM 919 N N . ASP A 1 126 ? 4.258 2.963 -9.606 1.00 90.00 126 ASP A N 1
ATOM 920 C CA . ASP A 1 126 ? 3.664 2.744 -10.920 1.00 90.00 126 ASP A CA 1
ATOM 921 C C . ASP A 1 126 ? 4.746 2.358 -11.932 1.00 90.00 126 ASP A C 1
ATOM 923 O O . ASP A 1 126 ? 5.584 3.171 -12.332 1.00 90.00 126 ASP A O 1
ATOM 927 N N . GLY A 1 127 ? 4.733 1.092 -12.355 1.00 87.56 127 GLY A N 1
ATOM 928 C CA . GLY A 1 127 ? 5.674 0.592 -13.355 1.00 87.56 127 GLY A CA 1
ATOM 929 C C . GLY A 1 127 ? 5.585 1.341 -14.688 1.00 87.56 127 GLY A C 1
ATOM 930 O O . GLY A 1 127 ? 6.602 1.495 -15.365 1.00 87.56 127 GLY A O 1
ATOM 931 N N . GLY A 1 128 ? 4.402 1.852 -15.047 1.00 89.69 128 GLY A N 1
ATOM 932 C CA . GLY A 1 128 ? 4.208 2.667 -16.242 1.00 89.69 128 GLY A CA 1
ATOM 933 C C . GLY A 1 128 ? 4.960 3.992 -16.154 1.00 89.69 128 GLY A C 1
ATOM 934 O O . GLY A 1 128 ? 5.672 4.352 -17.094 1.00 89.69 128 GLY A O 1
ATOM 935 N N . ASP A 1 129 ? 4.886 4.673 -15.009 1.00 91.31 129 ASP A N 1
ATOM 936 C CA . ASP A 1 129 ? 5.605 5.933 -14.793 1.00 91.31 129 ASP A CA 1
ATOM 937 C C . ASP A 1 129 ? 7.125 5.740 -14.870 1.00 91.31 129 ASP A C 1
ATOM 939 O O . ASP A 1 129 ? 7.829 6.532 -15.506 1.00 91.31 129 ASP A O 1
ATOM 943 N N . TYR A 1 130 ? 7.635 4.650 -14.290 1.00 90.25 130 TYR A N 1
ATOM 944 C CA . TYR A 1 130 ? 9.063 4.327 -14.339 1.00 90.25 130 TYR A CA 1
ATOM 945 C C . TYR A 1 130 ? 9.542 3.983 -15.752 1.00 90.25 130 TYR A C 1
ATOM 947 O O . TYR A 1 130 ? 10.632 4.405 -16.150 1.00 90.25 130 TYR A O 1
ATOM 955 N N . ILE A 1 131 ? 8.739 3.251 -16.532 1.00 91.12 131 ILE A N 1
ATOM 956 C CA . ILE A 1 131 ? 9.065 2.930 -17.927 1.00 91.12 131 ILE A CA 1
ATOM 957 C C . ILE A 1 131 ? 9.071 4.198 -18.781 1.00 91.12 131 ILE A C 1
ATOM 959 O O . ILE A 1 131 ? 9.988 4.376 -19.583 1.00 91.12 131 ILE A O 1
ATOM 963 N N . LEU A 1 132 ? 8.096 5.094 -18.609 1.00 92.00 132 LEU A N 1
ATOM 964 C CA . LEU A 1 132 ? 8.046 6.356 -19.352 1.00 92.00 132 LEU A CA 1
ATOM 965 C C . LEU A 1 132 ? 9.286 7.221 -19.088 1.00 92.00 132 LEU A C 1
ATOM 967 O O . LEU A 1 132 ? 9.894 7.719 -20.038 1.00 92.00 132 LEU A O 1
ATOM 971 N N . GLU A 1 133 ? 9.707 7.340 -17.828 1.00 91.25 133 GLU A N 1
ATOM 972 C CA . GLU A 1 133 ? 10.934 8.057 -17.462 1.00 91.25 133 GLU A CA 1
ATOM 973 C C . GLU A 1 133 ? 12.185 7.391 -18.057 1.00 91.25 133 GLU A C 1
ATOM 975 O O . GLU A 1 133 ? 13.032 8.061 -18.655 1.00 91.25 133 GLU A O 1
ATOM 980 N N . ALA A 1 134 ? 12.297 6.063 -17.950 1.00 91.44 134 ALA A N 1
ATOM 981 C CA . ALA A 1 134 ? 13.421 5.325 -18.517 1.00 91.44 134 ALA A CA 1
ATOM 982 C C . ALA A 1 134 ? 13.511 5.509 -20.042 1.00 91.44 134 ALA A C 1
ATOM 984 O O . ALA A 1 134 ? 14.593 5.778 -20.569 1.00 91.44 134 ALA A O 1
ATOM 985 N N . MET A 1 135 ? 12.381 5.427 -20.752 1.00 92.69 135 MET A N 1
ATOM 986 C CA . MET A 1 135 ? 12.320 5.638 -22.201 1.00 92.69 135 MET A CA 1
ATOM 987 C C . MET A 1 135 ? 12.710 7.067 -22.588 1.00 92.69 135 MET A C 1
ATOM 989 O O . MET A 1 135 ? 13.479 7.250 -23.533 1.00 92.69 135 MET A O 1
ATOM 993 N N . ALA A 1 136 ? 12.251 8.079 -21.844 1.00 92.12 136 ALA A N 1
ATOM 994 C CA . ALA A 1 136 ? 12.634 9.469 -22.084 1.00 92.12 136 ALA A CA 1
ATOM 995 C C . ALA A 1 136 ? 14.156 9.671 -21.969 1.00 92.12 136 ALA A C 1
ATOM 997 O O . ALA A 1 136 ? 14.766 10.313 -22.829 1.00 92.12 136 ALA A O 1
ATOM 998 N N . ARG A 1 137 ? 14.792 9.064 -20.959 1.00 92.75 137 ARG A N 1
ATOM 999 C CA . ARG A 1 137 ? 16.252 9.129 -20.774 1.00 92.75 137 ARG A CA 1
ATOM 1000 C C . ARG A 1 137 ? 17.032 8.354 -21.835 1.00 92.75 137 ARG A C 1
ATOM 1002 O O . ARG A 1 137 ? 18.088 8.818 -22.262 1.00 92.75 137 ARG A O 1
ATOM 1009 N N . ILE A 1 138 ? 16.513 7.217 -22.303 1.00 94.44 138 ILE A N 1
ATOM 1010 C CA . ILE A 1 138 ? 17.113 6.463 -23.418 1.00 94.44 138 ILE A CA 1
ATOM 1011 C C . ILE A 1 138 ? 17.104 7.307 -24.692 1.00 94.44 138 ILE A C 1
ATOM 1013 O O . ILE A 1 138 ? 18.142 7.452 -25.336 1.00 94.44 138 ILE A O 1
ATOM 1017 N N . VAL A 1 139 ? 15.963 7.918 -25.030 1.00 95.50 139 VAL A N 1
ATOM 1018 C CA . VAL A 1 139 ? 15.840 8.796 -26.208 1.00 95.50 139 VAL A CA 1
ATOM 1019 C C . VAL A 1 139 ? 16.773 10.006 -26.099 1.00 95.50 139 VAL A C 1
ATOM 1021 O O . VAL A 1 139 ? 17.388 10.398 -27.089 1.00 95.50 139 VAL A O 1
ATOM 1024 N N . ALA A 1 140 ? 16.933 10.567 -24.898 1.00 95.44 140 ALA A N 1
ATOM 1025 C CA . ALA A 1 140 ? 17.876 11.653 -24.631 1.00 95.44 140 ALA A CA 1
ATOM 1026 C C . ALA A 1 140 ? 19.356 11.208 -24.599 1.00 95.44 140 ALA A C 1
ATOM 1028 O O . ALA A 1 140 ? 20.248 12.054 -24.538 1.00 95.44 140 ALA A O 1
ATOM 1029 N N . GLY A 1 141 ? 19.637 9.900 -24.618 1.00 95.06 141 GLY A N 1
ATOM 1030 C CA . GLY A 1 141 ? 20.985 9.336 -24.512 1.00 95.06 141 GLY A CA 1
ATOM 1031 C C . GLY A 1 141 ? 21.614 9.422 -23.114 1.00 95.06 141 GLY A C 1
ATOM 1032 O O . GLY A 1 141 ? 22.826 9.227 -22.982 1.00 95.06 141 GLY A O 1
ATOM 1033 N N . THR A 1 142 ? 20.818 9.717 -22.081 1.00 94.31 142 THR A N 1
ATOM 1034 C CA . THR A 1 142 ? 21.248 9.903 -20.681 1.00 94.31 142 THR A CA 1
ATOM 1035 C C . THR A 1 142 ? 21.029 8.673 -19.799 1.00 94.31 142 THR A C 1
ATOM 1037 O O . THR A 1 142 ? 21.418 8.692 -18.634 1.00 94.31 142 THR A O 1
ATOM 1040 N N . PHE A 1 143 ? 20.427 7.615 -20.344 1.00 94.38 143 PHE A N 1
ATOM 1041 C CA . PHE A 1 143 ? 20.322 6.300 -19.717 1.00 94.38 143 PHE A CA 1
ATOM 1042 C C . PHE A 1 143 ? 20.648 5.217 -20.744 1.00 94.38 143 PHE A C 1
ATOM 1044 O O . PHE A 1 143 ? 20.150 5.259 -21.874 1.00 94.38 143 PHE A O 1
ATOM 1051 N N . LYS A 1 144 ? 21.521 4.280 -20.374 1.00 92.94 144 LYS A N 1
ATOM 1052 C CA . LYS A 1 144 ? 22.084 3.269 -21.277 1.00 92.94 144 LYS A CA 1
ATOM 1053 C C . LYS A 1 144 ? 21.922 1.863 -20.720 1.00 92.94 144 LYS A C 1
ATOM 1055 O O . LYS A 1 144 ? 21.728 1.648 -19.528 1.00 92.94 144 LYS A O 1
ATOM 1060 N N . GLU A 1 145 ? 22.031 0.889 -21.616 1.00 89.81 145 GLU A N 1
ATOM 1061 C CA . GLU A 1 145 ? 22.031 -0.523 -21.250 1.00 89.81 145 GLU A CA 1
ATOM 1062 C C . GLU A 1 145 ? 23.080 -0.821 -20.165 1.00 89.81 145 GLU A C 1
ATOM 1064 O O . GLU A 1 145 ? 24.217 -0.352 -20.230 1.00 89.81 145 GLU A O 1
ATOM 1069 N N . GLY A 1 146 ? 22.681 -1.597 -19.155 1.00 91.56 146 GLY A N 1
ATOM 1070 C CA . GLY A 1 146 ? 23.519 -1.955 -18.008 1.00 91.56 146 GLY A CA 1
ATOM 1071 C C . GLY A 1 146 ? 23.506 -0.944 -16.856 1.00 91.56 146 GLY A C 1
ATOM 1072 O O . GLY A 1 146 ? 23.950 -1.282 -15.757 1.00 91.56 146 GLY A O 1
ATOM 1073 N N . GLU A 1 147 ? 22.966 0.261 -17.053 1.00 93.62 147 GLU A N 1
ATOM 1074 C CA . GLU A 1 147 ? 22.775 1.228 -15.971 1.00 93.62 147 GLU A CA 1
ATOM 1075 C C . GLU A 1 147 ? 21.517 0.905 -15.147 1.00 93.62 147 GLU A C 1
ATOM 1077 O O . GLU A 1 147 ? 20.559 0.296 -15.626 1.00 93.62 147 GLU A O 1
ATOM 1082 N N . LYS A 1 148 ? 21.508 1.328 -13.877 1.00 91.00 148 LYS A N 1
ATOM 1083 C CA . LYS A 1 148 ? 20.350 1.187 -12.984 1.00 91.00 148 LYS A CA 1
ATOM 1084 C C . LYS A 1 148 ? 19.706 2.541 -12.750 1.00 91.00 148 LYS A C 1
ATOM 1086 O O . LYS A 1 148 ? 20.350 3.446 -12.223 1.00 91.00 148 LYS A O 1
ATOM 1091 N N . LEU A 1 149 ? 18.421 2.643 -13.065 1.00 88.00 149 LEU A N 1
ATOM 1092 C CA . LEU A 1 149 ? 17.600 3.768 -12.645 1.00 88.00 149 LEU A CA 1
ATOM 1093 C C . LEU A 1 149 ? 17.021 3.456 -11.262 1.00 88.00 149 LEU A C 1
ATOM 1095 O O . LEU A 1 149 ? 16.351 2.442 -11.082 1.00 88.00 149 LEU A O 1
ATOM 1099 N N . THR A 1 150 ? 17.345 4.288 -10.276 1.00 88.12 150 THR A N 1
ATOM 1100 C CA . THR A 1 150 ? 16.882 4.123 -8.893 1.00 88.12 150 THR A CA 1
ATOM 1101 C C . THR A 1 150 ? 15.993 5.297 -8.537 1.00 88.12 150 THR A C 1
ATOM 1103 O O . THR A 1 150 ? 16.411 6.437 -8.705 1.00 88.12 150 THR A O 1
ATOM 1106 N N . PHE A 1 151 ? 14.809 5.001 -8.014 1.00 87.56 151 PHE A N 1
ATOM 1107 C CA . PHE A 1 151 ? 13.873 5.988 -7.491 1.00 87.56 151 PHE A CA 1
ATOM 1108 C C . PHE A 1 151 ? 13.872 5.903 -5.969 1.00 87.56 151 PHE A C 1
ATOM 1110 O O . PHE A 1 151 ? 13.899 4.806 -5.403 1.00 87.56 151 PHE A O 1
ATOM 1117 N N . GLN A 1 152 ? 13.863 7.052 -5.304 1.00 86.00 152 GLN A N 1
ATOM 1118 C CA . GLN A 1 152 ? 13.862 7.142 -3.846 1.00 86.00 152 GLN A CA 1
ATOM 1119 C C . GLN A 1 152 ? 12.753 8.076 -3.387 1.00 86.00 152 GLN A C 1
ATOM 1121 O O . GLN A 1 152 ? 12.334 8.965 -4.123 1.00 86.00 152 GLN A O 1
ATOM 1126 N N . ILE A 1 153 ? 12.269 7.882 -2.163 1.00 85.00 153 ILE A N 1
ATOM 1127 C CA . ILE A 1 153 ? 11.306 8.809 -1.566 1.00 85.00 153 ILE A CA 1
ATOM 1128 C C . ILE A 1 153 ? 11.952 10.198 -1.495 1.00 85.00 153 ILE A C 1
ATOM 1130 O O . ILE A 1 153 ? 13.084 10.335 -1.037 1.00 85.00 153 ILE A O 1
ATOM 1134 N N . GLY A 1 154 ? 11.237 11.210 -1.983 1.00 81.62 154 GLY A N 1
ATOM 1135 C CA . GLY A 1 154 ? 11.729 12.576 -2.162 1.00 81.62 154 GLY A CA 1
ATOM 1136 C C . GLY A 1 154 ? 12.240 12.886 -3.576 1.00 81.62 154 GLY A C 1
ATOM 1137 O O . GLY A 1 154 ? 12.368 14.063 -3.915 1.00 81.62 154 GLY A O 1
ATOM 1138 N N . ASP A 1 155 ? 12.481 11.878 -4.422 1.00 81.94 155 ASP A N 1
ATOM 1139 C CA . ASP A 1 155 ? 12.840 12.082 -5.829 1.00 81.94 155 ASP A CA 1
ATOM 1140 C C . ASP A 1 155 ? 11.590 12.351 -6.671 1.00 81.94 155 ASP A C 1
ATOM 1142 O O . ASP A 1 155 ? 10.786 11.460 -6.900 1.00 81.94 155 ASP A O 1
ATOM 1146 N N . ASN A 1 156 ? 11.423 13.573 -7.171 1.00 80.94 156 ASN A N 1
ATOM 1147 C CA . ASN A 1 156 ? 10.275 13.938 -8.006 1.00 80.94 156 ASN A CA 1
ATOM 1148 C C . ASN A 1 156 ? 10.505 13.697 -9.509 1.00 80.94 156 ASN A C 1
ATOM 1150 O O . ASN A 1 156 ? 9.871 14.352 -10.337 1.00 80.94 156 ASN A O 1
ATOM 1154 N N . ALA A 1 157 ? 11.415 12.790 -9.872 1.00 74.25 157 ALA A N 1
ATOM 1155 C CA . ALA A 1 157 ? 11.640 12.398 -11.256 1.00 74.25 157 ALA A CA 1
ATOM 1156 C C . ALA A 1 157 ? 10.445 11.641 -11.865 1.00 74.25 157 ALA A C 1
ATOM 1158 O O . ALA A 1 157 ? 9.780 10.837 -11.213 1.00 74.25 157 ALA A O 1
ATOM 1159 N N . GLY A 1 158 ? 10.233 11.855 -13.165 1.00 75.44 158 GLY A N 1
ATOM 1160 C CA . GLY A 1 158 ? 9.223 11.153 -13.949 1.00 75.44 158 GLY A CA 1
ATOM 1161 C C . GLY A 1 158 ? 7.777 11.616 -13.719 1.00 75.44 158 GLY A C 1
ATOM 1162 O O . GLY A 1 158 ? 7.490 12.447 -12.856 1.00 75.44 158 GLY A O 1
ATOM 1163 N N . PRO A 1 159 ? 6.836 11.082 -14.515 1.00 80.44 159 PRO A N 1
ATOM 1164 C CA . PRO A 1 159 ? 5.433 11.504 -14.499 1.00 80.44 159 PRO A CA 1
ATOM 1165 C C . PRO A 1 159 ? 4.680 11.117 -13.215 1.00 80.44 159 PRO A C 1
ATOM 1167 O O . PRO A 1 159 ? 3.662 11.733 -12.907 1.00 80.44 159 PRO A O 1
ATOM 1170 N N . GLY A 1 160 ? 5.188 10.142 -12.455 1.00 78.50 160 GLY A N 1
ATOM 1171 C CA . GLY A 1 160 ? 4.612 9.704 -11.179 1.00 78.50 160 GLY A CA 1
ATOM 1172 C C . GLY A 1 160 ? 5.052 10.523 -9.962 1.00 78.50 160 GLY A C 1
ATOM 1173 O O . GLY A 1 160 ? 4.465 10.389 -8.883 1.00 78.50 160 GLY A O 1
ATOM 1174 N N . GLY A 1 161 ? 6.071 11.381 -10.106 1.00 85.56 161 GLY A N 1
ATOM 1175 C CA . GLY A 1 161 ? 6.723 12.079 -8.993 1.00 85.56 161 GLY A CA 1
ATOM 1176 C C . GLY A 1 161 ? 7.300 11.115 -7.945 1.00 85.56 161 GLY A C 1
ATOM 1177 O O . GLY A 1 161 ? 7.552 9.949 -8.236 1.00 85.56 161 GLY A O 1
ATOM 1178 N N . SER A 1 162 ? 7.454 11.581 -6.699 1.00 87.75 162 SER A N 1
ATOM 1179 C CA . SER A 1 162 ? 8.045 10.751 -5.638 1.00 87.75 162 SER A CA 1
ATOM 1180 C C . SER A 1 162 ? 7.307 9.429 -5.412 1.00 87.75 162 SER A C 1
ATOM 1182 O O . SER A 1 162 ? 6.082 9.464 -5.218 1.00 87.75 162 SER A O 1
ATOM 1184 N N . PRO A 1 163 ? 8.027 8.286 -5.341 1.00 90.06 163 PRO A N 1
ATOM 1185 C CA . PRO A 1 163 ? 7.455 7.036 -4.864 1.00 90.06 163 PRO A CA 1
ATOM 1186 C C . PRO A 1 163 ? 7.002 7.190 -3.408 1.00 90.06 163 PRO A C 1
ATOM 1188 O O . PRO A 1 163 ? 7.482 8.067 -2.681 1.00 90.06 163 PRO A O 1
ATOM 1191 N N . GLY A 1 164 ? 6.064 6.345 -2.978 1.00 91.94 164 GLY A N 1
ATOM 1192 C CA . GLY A 1 164 ? 5.520 6.389 -1.620 1.00 91.94 164 GLY A CA 1
ATOM 1193 C C . GLY A 1 164 ? 4.036 6.046 -1.562 1.00 91.94 164 GLY A C 1
ATOM 1194 O O . GLY A 1 164 ? 3.562 5.159 -2.266 1.00 91.94 164 GLY A O 1
ATOM 1195 N N . ALA A 1 165 ? 3.289 6.727 -0.698 1.00 94.44 165 ALA A N 1
ATOM 1196 C CA . ALA A 1 165 ? 1.836 6.617 -0.652 1.00 94.44 165 ALA A CA 1
ATOM 1197 C C . ALA A 1 165 ? 1.210 7.960 -0.2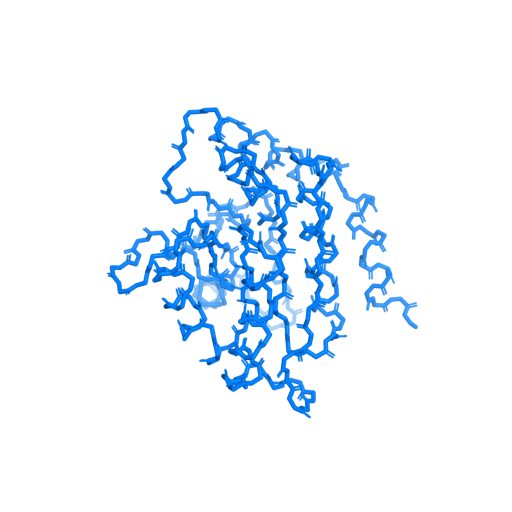81 1.00 94.44 165 ALA A C 1
ATOM 1199 O O . ALA A 1 165 ? 1.807 8.720 0.478 1.00 94.44 165 ALA A O 1
ATOM 1200 N N . VAL A 1 166 ? 0.002 8.209 -0.775 1.00 95.44 166 VAL A N 1
ATOM 1201 C CA . VAL A 1 166 ? -0.804 9.386 -0.428 1.00 95.44 166 VAL A CA 1
ATOM 1202 C C . VAL A 1 166 ? -2.202 8.946 -0.013 1.00 95.44 166 VAL A C 1
ATOM 1204 O O . VAL A 1 166 ? -2.730 7.981 -0.560 1.00 95.44 166 VAL A O 1
ATOM 1207 N N . ILE A 1 167 ? -2.791 9.642 0.957 1.00 98.25 167 ILE A N 1
ATOM 1208 C CA . ILE A 1 167 ? -4.215 9.510 1.289 1.00 98.25 167 ILE A CA 1
ATOM 1209 C C . ILE A 1 167 ? -4.991 10.343 0.265 1.00 98.25 167 ILE A C 1
ATOM 1211 O O . ILE A 1 167 ? -4.592 11.470 -0.020 1.00 98.25 167 ILE A O 1
ATOM 1215 N N . CYS A 1 168 ? -6.071 9.803 -0.298 1.00 97.81 168 CYS A N 1
ATOM 1216 C CA . CYS A 1 168 ? -6.765 10.439 -1.420 1.00 97.81 168 CYS A CA 1
ATOM 1217 C C . CYS A 1 168 ? -7.590 11.668 -1.025 1.00 97.81 168 CYS A C 1
ATOM 1219 O O . CYS A 1 168 ? -7.676 12.614 -1.800 1.00 97.81 168 CYS A O 1
ATOM 1221 N N . ASN A 1 169 ? -8.146 11.684 0.189 1.00 96.44 169 ASN A N 1
ATOM 1222 C CA . ASN A 1 169 ? -8.879 12.826 0.740 1.00 96.44 169 ASN A CA 1
ATOM 1223 C C . ASN A 1 169 ? -8.384 13.132 2.163 1.00 96.44 169 ASN A C 1
ATOM 1225 O O . ASN A 1 169 ? -9.098 12.850 3.127 1.00 96.44 169 ASN A O 1
ATOM 1229 N N . PRO A 1 170 ? -7.147 13.634 2.321 1.00 97.69 170 PRO A N 1
ATOM 1230 C CA . PRO A 1 170 ? -6.544 13.777 3.632 1.00 97.69 170 PRO A CA 1
ATOM 1231 C C . PRO A 1 170 ? -7.129 14.967 4.395 1.00 97.69 170 PRO A C 1
ATOM 1233 O O . PRO A 1 170 ? -7.403 16.024 3.821 1.00 97.69 170 PRO A O 1
ATOM 1236 N N . THR A 1 171 ? -7.230 14.839 5.717 1.00 98.31 171 THR A N 1
ATOM 1237 C CA . THR A 1 171 ? -7.360 16.016 6.588 1.00 98.31 171 THR A CA 1
ATOM 1238 C C . THR A 1 171 ? -6.032 16.796 6.644 1.00 98.31 171 THR A C 1
ATOM 1240 O O . THR A 1 171 ? -4.979 16.272 6.251 1.00 98.31 171 THR A O 1
ATOM 1243 N N . PRO A 1 172 ? -6.021 18.046 7.148 1.00 98.19 172 PRO A N 1
ATOM 1244 C CA . PRO A 1 172 ? -4.776 18.784 7.373 1.00 98.19 172 PRO A CA 1
ATOM 1245 C C . PRO A 1 172 ? -3.794 18.053 8.303 1.00 98.19 172 PRO A C 1
ATOM 1247 O O . PRO A 1 172 ? -2.583 18.059 8.067 1.00 98.19 172 PRO A O 1
ATOM 1250 N N . GLU A 1 173 ? -4.303 17.382 9.336 1.00 97.75 173 GLU A N 1
ATOM 1251 C CA . GLU A 1 173 ? -3.502 16.603 10.284 1.00 97.75 173 GLU A CA 1
ATOM 1252 C C . GLU A 1 173 ? -2.892 15.373 9.609 1.00 97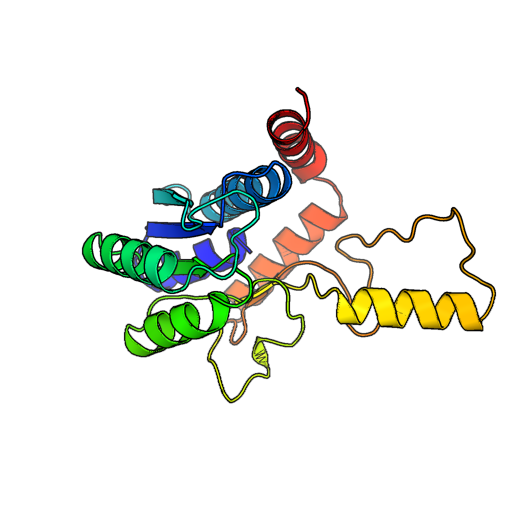.75 173 GLU A C 1
ATOM 1254 O O . GLU A 1 173 ? -1.705 15.100 9.785 1.00 97.75 173 GLU A O 1
ATOM 1259 N N . GLN A 1 174 ? -3.677 14.666 8.791 1.00 98.25 174 GLN A N 1
ATOM 1260 C CA . GLN A 1 174 ? -3.193 13.527 8.015 1.00 98.25 174 GLN A CA 1
ATOM 1261 C C . GLN A 1 174 ? -2.141 13.959 6.991 1.00 98.25 174 GLN A C 1
ATOM 1263 O O . GLN A 1 174 ? -1.109 13.306 6.880 1.00 98.25 174 GLN A O 1
ATOM 1268 N N . THR A 1 175 ? -2.351 15.084 6.299 1.00 97.75 175 THR A N 1
ATOM 1269 C CA . THR A 1 175 ? -1.346 15.670 5.391 1.00 97.75 175 THR A CA 1
ATOM 1270 C C . THR A 1 175 ? -0.042 15.941 6.135 1.00 97.75 175 THR A C 1
ATOM 1272 O O . THR A 1 175 ? 1.010 15.456 5.735 1.00 97.75 175 THR A O 1
ATOM 1275 N N . THR A 1 176 ? -0.122 16.621 7.281 1.00 98.06 176 THR A N 1
ATOM 1276 C CA . THR A 1 176 ? 1.055 16.949 8.100 1.00 98.06 176 THR A CA 1
ATOM 1277 C C . THR A 1 176 ? 1.795 15.691 8.564 1.00 98.06 176 THR A C 1
ATOM 1279 O O . THR A 1 176 ? 3.024 15.637 8.520 1.00 98.06 176 THR A O 1
ATOM 1282 N N . ALA A 1 177 ? 1.064 14.660 8.997 1.00 98.00 177 ALA A N 1
ATOM 1283 C CA . ALA A 1 177 ? 1.654 13.398 9.431 1.00 98.00 177 ALA A CA 1
ATOM 1284 C C . ALA A 1 177 ? 2.307 12.633 8.266 1.00 98.00 177 ALA A C 1
ATOM 1286 O O . ALA A 1 177 ? 3.391 12.071 8.430 1.00 98.00 177 ALA A O 1
ATOM 1287 N N . MET A 1 178 ? 1.676 12.641 7.088 1.00 97.12 178 MET A N 1
ATOM 1288 C CA . MET A 1 178 ? 2.208 12.032 5.866 1.00 97.12 178 MET A CA 1
ATOM 1289 C C . MET A 1 178 ? 3.471 12.746 5.361 1.00 97.12 178 MET A C 1
ATOM 1291 O O . MET A 1 178 ? 4.430 12.080 4.967 1.00 97.12 178 MET A O 1
ATOM 1295 N N . ASP A 1 179 ? 3.514 14.076 5.436 1.00 95.38 179 ASP A N 1
ATOM 1296 C CA . ASP A 1 179 ? 4.701 14.863 5.087 1.00 95.38 179 ASP A CA 1
ATOM 1297 C C . ASP A 1 179 ? 5.859 14.583 6.053 1.00 95.38 179 ASP A C 1
ATOM 1299 O O . ASP A 1 179 ? 6.998 14.386 5.625 1.00 95.38 179 ASP A O 1
ATOM 1303 N N . ALA A 1 180 ? 5.572 14.499 7.357 1.00 96.25 180 ALA A N 1
ATOM 1304 C CA . ALA A 1 180 ? 6.576 14.208 8.376 1.00 96.25 180 ALA A CA 1
ATOM 1305 C C . ALA A 1 180 ? 7.214 12.823 8.182 1.00 96.25 180 ALA A C 1
ATOM 1307 O O . ALA A 1 180 ? 8.440 12.713 8.147 1.00 96.25 180 ALA A O 1
ATOM 1308 N N . ILE A 1 181 ? 6.409 11.768 7.989 1.00 96.00 181 ILE A N 1
ATOM 1309 C CA . ILE A 1 181 ? 6.956 10.425 7.737 1.00 96.00 181 ILE A CA 1
ATOM 1310 C C . ILE A 1 181 ? 7.697 10.358 6.395 1.00 96.00 181 ILE A C 1
ATOM 1312 O O . ILE A 1 181 ? 8.723 9.683 6.294 1.00 96.00 181 ILE A O 1
ATOM 1316 N N . GLY A 1 182 ? 7.225 11.085 5.376 1.00 93.44 182 GLY A N 1
ATOM 1317 C CA . GLY A 1 182 ? 7.917 11.224 4.096 1.00 93.44 182 GLY A CA 1
ATOM 1318 C C . GLY A 1 182 ? 9.305 11.847 4.252 1.00 93.44 182 GLY A C 1
ATOM 1319 O O . GLY A 1 182 ? 10.272 11.332 3.689 1.00 93.44 182 GLY A O 1
ATOM 1320 N N . ALA A 1 183 ? 9.427 12.896 5.071 1.00 93.62 183 ALA A N 1
ATOM 1321 C CA . ALA A 1 183 ? 10.701 13.536 5.384 1.00 93.62 183 ALA A CA 1
ATOM 1322 C C . ALA A 1 183 ? 11.653 12.598 6.147 1.00 93.62 183 ALA A C 1
ATOM 1324 O O . ALA A 1 183 ? 12.818 12.490 5.766 1.00 93.62 183 ALA A O 1
ATOM 1325 N N . SER A 1 184 ? 11.164 11.865 7.153 1.00 94.12 184 SER A N 1
ATOM 1326 C CA . SER A 1 184 ? 11.961 10.860 7.877 1.00 94.12 184 SER A CA 1
ATOM 1327 C C . SER A 1 184 ? 12.475 9.746 6.958 1.00 94.12 184 SER A C 1
ATOM 1329 O O . SER A 1 184 ? 13.633 9.334 7.051 1.00 94.12 184 SER A O 1
ATOM 1331 N N . LEU A 1 185 ? 11.638 9.276 6.027 1.00 92.88 185 LEU A N 1
ATOM 1332 C CA . LEU A 1 185 ? 12.029 8.284 5.021 1.00 92.88 185 LEU A CA 1
ATOM 1333 C C . LEU A 1 185 ? 13.094 8.833 4.064 1.00 92.88 185 LEU A C 1
ATOM 1335 O O . LEU A 1 185 ? 14.094 8.157 3.824 1.00 92.88 185 LEU A O 1
ATOM 1339 N N . ALA A 1 186 ? 12.918 10.058 3.562 1.00 90.88 186 ALA A N 1
ATOM 1340 C CA . ALA A 1 186 ? 13.889 10.718 2.687 1.00 90.88 186 ALA A CA 1
ATOM 1341 C C . ALA A 1 186 ? 15.226 11.007 3.397 1.00 90.88 186 ALA A C 1
ATOM 1343 O O . ALA A 1 186 ? 16.288 10.933 2.781 1.00 90.88 186 ALA A O 1
ATOM 1344 N N . ALA A 1 187 ? 15.190 11.287 4.702 1.00 92.50 187 ALA A N 1
ATOM 1345 C CA . ALA A 1 187 ? 16.374 11.459 5.541 1.00 92.50 187 ALA A CA 1
ATOM 1346 C C . ALA A 1 187 ? 17.067 10.130 5.904 1.00 92.50 187 ALA A C 1
ATOM 1348 O O . ALA A 1 187 ? 18.168 10.140 6.455 1.00 92.50 187 ALA A O 1
ATOM 1349 N N . GLY A 1 188 ? 16.452 8.984 5.589 1.00 92.38 188 GLY A N 1
ATOM 1350 C CA . GLY A 1 188 ? 16.998 7.659 5.878 1.00 92.38 188 GLY A CA 1
ATOM 1351 C C . GLY A 1 188 ? 16.870 7.234 7.343 1.00 92.38 188 GLY A C 1
ATOM 1352 O O . GLY A 1 188 ? 17.535 6.286 7.756 1.00 92.38 188 GLY A O 1
ATOM 1353 N N . GLU A 1 189 ? 16.013 7.885 8.131 1.00 94.81 189 GLU A N 1
ATOM 1354 C CA . GLU A 1 189 ? 15.852 7.596 9.566 1.00 94.81 189 GLU A CA 1
ATOM 1355 C C . GLU A 1 189 ? 15.350 6.166 9.825 1.00 94.81 189 GLU A C 1
ATOM 1357 O O . GLU A 1 189 ? 15.695 5.560 10.834 1.00 94.81 189 GLU A O 1
ATOM 1362 N N . LEU A 1 190 ? 14.603 5.593 8.874 1.00 93.75 190 LEU A N 1
ATOM 1363 C CA . LEU A 1 190 ? 14.093 4.216 8.919 1.00 93.75 190 LEU A CA 1
ATOM 1364 C C . LEU A 1 190 ? 14.963 3.214 8.139 1.00 93.75 190 LEU A C 1
ATOM 1366 O O . LEU A 1 190 ? 14.571 2.062 7.955 1.00 93.75 190 LEU A O 1
ATOM 1370 N N . ALA A 1 191 ? 16.145 3.617 7.657 1.00 93.25 191 ALA A N 1
ATOM 1371 C CA . ALA A 1 191 ? 16.977 2.763 6.806 1.00 93.25 191 ALA A CA 1
ATOM 1372 C C . ALA A 1 191 ? 17.434 1.472 7.507 1.00 93.25 191 ALA A C 1
ATOM 1374 O O . ALA A 1 191 ? 17.559 0.438 6.854 1.00 93.25 191 ALA A O 1
ATOM 1375 N N . ALA A 1 192 ? 17.664 1.514 8.824 1.00 96.31 192 ALA A N 1
ATOM 1376 C CA . ALA A 1 192 ? 18.048 0.335 9.599 1.00 96.31 192 ALA A CA 1
ATOM 1377 C C . ALA A 1 192 ? 16.905 -0.689 9.688 1.00 96.31 192 ALA A C 1
ATOM 1379 O O . ALA A 1 192 ? 17.117 -1.865 9.392 1.00 96.31 192 ALA A O 1
ATOM 1380 N N . ASP A 1 193 ? 15.693 -0.237 10.020 1.00 96.81 193 ASP A N 1
ATOM 1381 C CA . ASP A 1 193 ? 14.514 -1.103 10.138 1.00 96.81 193 ASP A CA 1
ATOM 1382 C C . ASP A 1 193 ? 14.126 -1.701 8.781 1.00 96.81 193 ASP A C 1
ATOM 1384 O O . ASP A 1 193 ? 13.933 -2.912 8.653 1.00 96.81 193 ASP A O 1
ATOM 1388 N N . LEU A 1 194 ? 14.106 -0.873 7.731 1.00 94.69 194 LEU A N 1
ATOM 1389 C CA . LEU A 1 194 ? 13.859 -1.328 6.359 1.00 94.69 194 LEU A CA 1
ATOM 1390 C C . LEU A 1 194 ? 14.968 -2.270 5.867 1.00 94.69 194 LEU A C 1
ATOM 1392 O O . LEU A 1 194 ? 14.697 -3.250 5.173 1.00 94.69 194 LEU A O 1
ATOM 1396 N N . GLY A 1 195 ? 16.219 -2.022 6.261 1.00 95.69 195 GLY A N 1
ATOM 1397 C CA . GLY A 1 195 ? 17.346 -2.911 5.990 1.00 95.69 195 GLY A CA 1
ATOM 1398 C C . GLY A 1 195 ? 17.196 -4.278 6.662 1.00 95.69 195 GLY A C 1
ATOM 1399 O O . GLY A 1 195 ? 17.473 -5.300 6.032 1.00 95.69 195 GLY A O 1
ATOM 1400 N N . ALA A 1 196 ? 16.707 -4.318 7.903 1.00 97.31 196 ALA A N 1
ATOM 1401 C CA . ALA A 1 196 ? 16.422 -5.561 8.617 1.00 97.31 196 ALA A CA 1
ATOM 1402 C C . ALA A 1 196 ? 15.283 -6.352 7.952 1.00 97.31 196 ALA A C 1
ATOM 1404 O O . ALA A 1 196 ? 15.424 -7.558 7.739 1.00 97.31 196 ALA A O 1
ATOM 1405 N N . ILE A 1 197 ? 14.205 -5.672 7.543 1.00 97.38 197 ILE A N 1
ATOM 1406 C CA . ILE A 1 197 ? 13.102 -6.276 6.776 1.00 97.38 197 ILE A CA 1
ATOM 1407 C C . ILE A 1 197 ? 13.619 -6.875 5.468 1.00 97.38 197 ILE A C 1
ATOM 1409 O O . ILE A 1 197 ? 13.327 -8.028 5.149 1.00 97.38 197 ILE A O 1
ATOM 1413 N N . LYS A 1 198 ? 14.452 -6.134 4.734 1.00 94.81 198 LYS A N 1
ATOM 1414 C CA . LYS A 1 198 ? 15.078 -6.634 3.507 1.00 94.81 198 LYS A CA 1
ATOM 1415 C C . LYS A 1 198 ? 15.971 -7.849 3.769 1.00 94.81 198 LYS A C 1
ATOM 1417 O O . LYS A 1 198 ? 15.951 -8.803 2.994 1.00 94.81 198 LYS A O 1
ATOM 1422 N N . GLY A 1 199 ? 16.715 -7.852 4.873 1.00 96.25 199 GLY A N 1
ATOM 1423 C CA . GLY A 1 199 ? 17.484 -9.013 5.321 1.00 96.25 199 GLY A CA 1
ATOM 1424 C C . GLY A 1 199 ? 16.601 -10.234 5.589 1.00 96.25 199 GLY A C 1
ATOM 1425 O O . GLY A 1 199 ? 16.929 -11.331 5.151 1.00 96.25 199 GLY A O 1
ATOM 1426 N N . GLN A 1 200 ? 15.446 -10.053 6.229 1.00 95.38 200 GLN A N 1
ATOM 1427 C CA . GLN A 1 200 ? 14.485 -11.136 6.461 1.00 95.38 200 GLN A CA 1
ATOM 1428 C C . GLN A 1 200 ? 13.837 -11.643 5.165 1.00 95.38 200 GLN A C 1
ATOM 1430 O O . GLN A 1 200 ? 13.553 -12.835 5.039 1.00 95.38 200 GLN A O 1
ATOM 1435 N N . ALA A 1 201 ? 13.581 -10.743 4.219 1.00 95.19 201 ALA A N 1
ATOM 1436 C CA . ALA A 1 201 ? 12.939 -11.064 2.954 1.00 95.19 201 ALA A CA 1
ATOM 1437 C C . ALA A 1 201 ? 13.877 -11.774 1.963 1.00 95.19 201 ALA A C 1
ATOM 1439 O O . ALA A 1 201 ? 13.423 -12.657 1.246 1.00 95.19 201 ALA A O 1
ATOM 1440 N N . TYR A 1 202 ? 15.170 -11.425 1.920 1.00 93.44 202 TYR A N 1
ATOM 1441 C CA . TYR A 1 202 ? 16.099 -11.909 0.881 1.00 93.44 202 TYR A CA 1
ATOM 1442 C C . TYR A 1 202 ? 17.393 -12.550 1.399 1.00 93.44 202 TYR A C 1
ATOM 1444 O O . TYR A 1 202 ? 18.176 -13.035 0.588 1.00 93.44 202 TYR A O 1
ATOM 1452 N N . GLY A 1 203 ? 17.661 -12.543 2.705 1.00 79.44 203 GLY A N 1
ATOM 1453 C CA . GLY A 1 203 ? 18.927 -13.000 3.300 1.00 79.44 203 GLY A CA 1
ATOM 1454 C C . GLY A 1 203 ? 19.075 -14.515 3.469 1.00 79.44 203 GLY A C 1
ATOM 1455 O O . GLY A 1 203 ? 19.770 -14.935 4.392 1.00 79.44 203 GLY A O 1
ATOM 1456 N N . GLY A 1 204 ? 18.392 -15.308 2.636 1.00 54.84 204 GLY A N 1
ATOM 1457 C CA . GLY A 1 204 ? 18.536 -16.768 2.594 1.00 54.84 204 GLY A CA 1
ATOM 1458 C C . GLY A 1 204 ? 19.901 -17.227 2.094 1.00 54.84 204 GLY A C 1
ATOM 1459 O O . GLY A 1 204 ? 20.524 -16.491 1.295 1.00 54.84 204 GLY A O 1
#

pLDDT: mean 94.97, std 5.38, range [54.84, 98.88]

Sequence (204 aa):
AGYATGLLLKDAGNNKATFLGCCDLNFEKEAYLSFELGLKAALPDAEFSYVKTGSYDYDFDNTAGATEAYNAAKAAGVGAVYPYLGGALEPIVQLANADGIITMSAGSSKACESTDLKYDIAVKFDGGDYILEAMARIVAGTFKEGEKLTFQIGDNAGPGGSPGAVICNPTPEQTTAMDAIGASLAAGELAADLGAIKGQAYGG